Protein AF-A0A7X0RGK2-F1 (afdb_monomer)

Sequence (236 aa):
MAAPSFSLAAPPLQTSLDRFVAMLRMPRDLLAIHPRSKGNSGKAAALNPALVLGTISAFEGFVEDFIAVGLAKQGATMGEIANEIGKWNNPDLREFSTRVEALFGGPGKSVTGRQIRMNINTRAGHSTWAEREVDWADVLLDASSWMQVRHALTHGLVPSWSDVRWPPPLRKDPKRPPASRVLRKSGNGHTLVLQNALNCCRIYTLGAQHVADRAAAWLDETLDWSNFPEFKLKKK

Foldseek 3Di:
DDDPPPPPQQDDLQVLVVQLQVLLVVLLVLVVPQDDDPDDSVVNLVSLLVLLQSLLVSLLSSLLVSVLSLCVLVVDDPVRSCVVSVVDDSDWLVNSQVVLCVPQVPPPGHLADDWFWAWDAPDAQDPDTDTDTDHPLVLQLLRLQSVLVNVCVVVVVDPQFDFDARDADPDPDPSRHHVQVLFGHHDPGTGRDNRSSLRSNRSSQVSCVSSSQSSQVSSVHHYDCPSHDDSDDDDD

pLDDT: mean 86.78, std 12.59, range [40.59, 97.69]

Mean predicted aligned error: 6.43 Å

Radius of gyration: 19.22 Å; Cα contacts (8 Å, |Δi|>4): 308; chains: 1; bounding box: 67×36×52 Å

Structure (mmCIF, N/CA/C/O backbone):
data_AF-A0A7X0RGK2-F1
#
_entry.id   AF-A0A7X0RGK2-F1
#
loop_
_atom_site.group_PDB
_atom_site.id
_atom_site.type_symbol
_atom_site.label_atom_id
_atom_site.label_alt_id
_atom_site.label_comp_id
_atom_site.label_asym_id
_atom_site.label_entity_id
_atom_site.label_seq_id
_atom_site.pdbx_PDB_ins_code
_atom_site.Cartn_x
_atom_site.Cartn_y
_atom_site.Cartn_z
_atom_site.occupancy
_atom_site.B_iso_or_equiv
_atom_site.auth_seq_id
_atom_site.auth_comp_id
_atom_site.auth_asym_id
_atom_site.auth_atom_id
_atom_site.pdbx_PDB_model_num
ATOM 1 N N . MET A 1 1 ? -40.552 20.121 20.110 1.00 40.59 1 MET A N 1
ATOM 2 C CA . MET A 1 1 ? -39.922 19.682 18.847 1.00 40.59 1 MET A CA 1
ATOM 3 C C . MET A 1 1 ? -38.578 19.077 19.203 1.00 40.59 1 MET A C 1
ATOM 5 O O . MET A 1 1 ? -37.768 19.783 19.787 1.00 40.59 1 MET A O 1
ATOM 9 N N . ALA A 1 2 ? -38.380 17.780 18.969 1.00 41.34 2 ALA A N 1
ATOM 10 C CA . ALA A 1 2 ? -37.079 17.151 19.181 1.00 41.34 2 ALA A CA 1
ATOM 11 C C . ALA A 1 2 ? -36.125 17.615 18.072 1.00 41.34 2 ALA A C 1
ATOM 13 O O . ALA A 1 2 ? -36.496 17.583 16.898 1.00 41.34 2 ALA A O 1
ATOM 14 N N . ALA A 1 3 ? -34.938 18.094 18.443 1.00 41.97 3 ALA A N 1
ATOM 15 C CA . ALA A 1 3 ? -33.892 18.406 17.477 1.00 41.97 3 ALA A CA 1
ATOM 16 C C . ALA A 1 3 ? -33.517 17.121 16.711 1.00 41.97 3 ALA A C 1
ATOM 18 O O . ALA A 1 3 ? -33.454 16.059 17.338 1.00 41.97 3 ALA A O 1
ATOM 19 N N . PRO A 1 4 ? -33.282 17.178 15.389 1.00 42.62 4 PRO A N 1
ATOM 20 C CA . PRO A 1 4 ? -32.814 16.014 14.650 1.00 42.62 4 PRO A CA 1
ATOM 21 C C . PRO A 1 4 ? -31.466 15.579 15.233 1.00 42.62 4 PRO A C 1
ATOM 23 O O . PRO A 1 4 ? -30.482 16.317 15.157 1.00 42.62 4 PRO A O 1
ATOM 26 N N . SER A 1 5 ? -31.417 14.396 15.851 1.00 45.00 5 SER A N 1
ATOM 27 C CA . SER A 1 5 ? -30.148 13.786 16.224 1.00 45.00 5 SER A CA 1
ATOM 28 C C . SER A 1 5 ? -29.506 13.252 14.948 1.00 45.00 5 SER A C 1
ATOM 30 O O . SER A 1 5 ? -29.851 12.195 14.423 1.00 45.00 5 SER A O 1
ATOM 32 N N . PHE A 1 6 ? -28.556 14.010 14.413 1.00 47.72 6 PHE A N 1
ATOM 33 C CA . PHE A 1 6 ? -27.603 13.464 13.461 1.00 47.7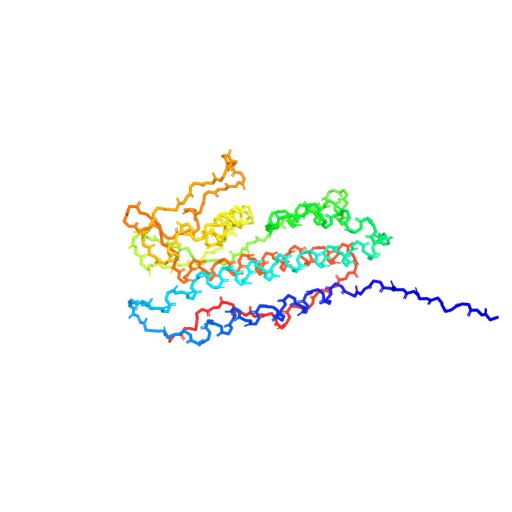2 6 PHE A CA 1
ATOM 34 C C . PHE A 1 6 ? -26.672 12.535 14.238 1.00 47.72 6 PHE A C 1
ATOM 36 O O . PHE A 1 6 ? -25.591 12.928 14.668 1.00 47.72 6 PHE A O 1
ATOM 43 N N . SER A 1 7 ? -27.104 11.294 14.464 1.00 47.47 7 SER A N 1
ATOM 44 C CA . SER A 1 7 ? -26.147 10.229 14.734 1.00 47.47 7 SER A CA 1
ATOM 45 C C . SER A 1 7 ? -25.388 9.997 13.428 1.00 47.47 7 SER A C 1
ATOM 47 O O . SER A 1 7 ? -25.837 9.268 12.546 1.00 47.47 7 SER A O 1
ATOM 49 N N . LEU A 1 8 ? -24.265 10.700 13.265 1.00 62.59 8 LEU A N 1
ATOM 50 C CA . LEU A 1 8 ? -23.252 10.409 12.252 1.00 62.59 8 LEU A CA 1
ATOM 51 C C . LEU A 1 8 ? -22.551 9.115 12.672 1.00 62.59 8 LEU A C 1
ATOM 53 O O . LEU A 1 8 ? -21.425 9.132 13.162 1.00 62.59 8 LEU A O 1
ATOM 57 N N . ALA A 1 9 ? -23.256 7.990 12.553 1.00 78.75 9 ALA A N 1
ATOM 58 C CA . ALA A 1 9 ? -22.642 6.686 12.720 1.00 78.75 9 ALA A CA 1
ATOM 59 C C . ALA A 1 9 ? -21.454 6.592 11.754 1.00 78.75 9 ALA A C 1
ATOM 61 O O . ALA A 1 9 ? -21.579 6.924 10.571 1.00 78.75 9 ALA A O 1
ATOM 62 N N . ALA A 1 10 ? -20.295 6.187 12.270 1.00 87.50 10 ALA A N 1
ATOM 63 C CA . ALA A 1 10 ? -19.099 6.061 11.454 1.00 87.50 10 ALA A CA 1
ATOM 64 C C . ALA A 1 10 ? -19.360 5.083 10.288 1.00 87.50 10 ALA A C 1
ATOM 66 O O . ALA A 1 10 ? -19.919 4.001 10.518 1.00 87.50 10 ALA A O 1
ATOM 67 N N . PRO A 1 11 ? -18.971 5.430 9.045 1.00 92.62 11 PRO A N 1
ATOM 68 C CA . PRO A 1 11 ? -19.201 4.562 7.894 1.00 92.62 11 PRO A CA 1
ATOM 69 C C . PRO A 1 11 ? -18.459 3.226 8.071 1.00 92.62 11 PRO A C 1
ATOM 71 O O . PRO A 1 11 ? -17.490 3.174 8.822 1.00 92.62 11 PRO A O 1
ATOM 74 N N . PRO A 1 12 ? -18.866 2.129 7.412 1.00 95.75 12 PRO A N 1
ATOM 75 C CA . PRO A 1 12 ? -18.114 0.869 7.432 1.00 95.75 12 PRO A CA 1
ATOM 76 C C . PRO A 1 12 ? -16.687 1.041 6.891 1.00 95.75 12 PRO A C 1
ATOM 78 O O . PRO A 1 12 ? -16.492 1.818 5.948 1.00 95.75 12 PRO A O 1
ATOM 81 N N . LEU A 1 13 ? -15.718 0.268 7.403 1.00 97.12 13 LEU A N 1
ATOM 82 C CA . LEU A 1 13 ? -14.327 0.272 6.910 1.00 97.12 13 LEU A CA 1
ATOM 83 C C . LEU A 1 13 ? -14.243 -0.115 5.427 1.00 97.12 13 LEU A C 1
ATOM 85 O O . LEU A 1 13 ? -13.366 0.362 4.703 1.00 97.12 13 LEU A O 1
ATOM 89 N N . GLN A 1 14 ? -15.205 -0.916 4.955 1.00 97.62 14 GLN A N 1
ATOM 90 C CA . GLN A 1 14 ? -15.367 -1.263 3.543 1.00 97.62 14 GLN A CA 1
ATOM 91 C C . GLN A 1 14 ? -15.427 -0.023 2.636 1.00 97.62 14 GLN A C 1
ATOM 93 O O . GLN A 1 14 ? -14.907 -0.055 1.527 1.00 97.62 14 GLN A O 1
ATOM 98 N N . THR A 1 15 ? -15.969 1.101 3.114 1.00 96.50 15 THR A N 1
ATOM 99 C CA . THR A 1 15 ? -16.061 2.342 2.326 1.00 96.50 15 THR A CA 1
ATOM 100 C C . THR A 1 15 ? -14.679 2.855 1.908 1.00 96.50 15 THR A C 1
ATOM 102 O O . THR A 1 15 ? -14.493 3.302 0.774 1.00 96.50 15 THR A O 1
ATOM 105 N N . SER A 1 16 ? -13.691 2.773 2.803 1.00 97.38 16 SER A N 1
ATOM 106 C CA . SER A 1 16 ? -12.307 3.161 2.508 1.00 97.38 16 SER A CA 1
ATOM 107 C C . SER A 1 16 ? -11.646 2.181 1.544 1.00 97.38 16 SER A C 1
ATOM 109 O O . SER A 1 16 ? -10.936 2.596 0.624 1.00 97.38 16 SER A O 1
ATOM 111 N N . LEU A 1 17 ? -11.931 0.884 1.693 1.00 97.69 17 LEU A N 1
ATOM 112 C CA . LEU A 1 17 ? -11.473 -0.143 0.759 1.00 97.69 17 LEU A CA 1
ATOM 113 C C . LEU A 1 17 ? -12.041 0.073 -0.653 1.00 97.69 17 LEU A C 1
ATOM 115 O O . LEU A 1 17 ? -11.292 0.037 -1.628 1.00 97.69 17 LEU A O 1
ATOM 119 N N . ASP A 1 18 ? -13.328 0.377 -0.784 1.00 97.19 18 ASP A N 1
ATOM 120 C CA . ASP A 1 18 ? -13.966 0.602 -2.084 1.00 97.19 18 ASP A CA 1
ATOM 121 C C . ASP A 1 18 ? -13.340 1.794 -2.824 1.00 97.19 18 ASP A C 1
ATOM 123 O O . ASP A 1 18 ? -13.080 1.727 -4.032 1.00 97.19 18 ASP A O 1
ATOM 127 N N . ARG A 1 19 ? -13.015 2.873 -2.098 1.00 96.88 19 ARG A N 1
ATOM 128 C CA . ARG A 1 19 ? -12.275 4.024 -2.645 1.00 96.88 19 ARG A CA 1
ATOM 129 C C . ARG A 1 19 ? -10.864 3.635 -3.064 1.00 96.88 19 ARG A C 1
ATOM 131 O O . ARG A 1 19 ? -10.426 4.028 -4.145 1.00 96.88 19 ARG A O 1
ATOM 138 N N . PHE A 1 20 ? -10.165 2.836 -2.260 1.00 97.31 20 PHE A N 1
ATOM 139 C CA . PHE A 1 20 ? -8.836 2.335 -2.608 1.00 97.31 20 PHE A CA 1
ATOM 140 C C . PHE A 1 20 ? -8.858 1.503 -3.892 1.00 97.31 20 PHE A C 1
ATOM 142 O O . PHE A 1 20 ? -8.088 1.764 -4.819 1.00 97.31 20 PHE A O 1
ATOM 149 N N . VAL A 1 21 ? -9.798 0.563 -3.998 1.00 95.94 21 VAL A N 1
ATOM 150 C CA . VAL A 1 21 ? -10.025 -0.246 -5.202 1.00 95.94 21 VAL A CA 1
ATOM 151 C C . VAL A 1 21 ? -10.315 0.640 -6.411 1.00 95.94 21 VAL A C 1
ATOM 153 O O . VAL A 1 21 ? -9.747 0.415 -7.483 1.00 95.94 21 VAL A O 1
ATOM 156 N N . ALA A 1 22 ? -11.156 1.666 -6.257 1.00 95.44 22 ALA A N 1
ATOM 157 C CA . ALA A 1 22 ? -11.452 2.613 -7.327 1.00 95.44 22 ALA A CA 1
ATOM 158 C C . ALA A 1 22 ? -10.198 3.378 -7.786 1.00 95.44 22 ALA A C 1
ATOM 160 O O . ALA A 1 22 ? -9.958 3.475 -8.991 1.00 95.44 22 ALA A O 1
ATOM 161 N N . MET A 1 23 ? -9.364 3.855 -6.856 1.00 95.19 23 MET A N 1
ATOM 162 C CA . MET A 1 23 ? -8.111 4.555 -7.170 1.00 95.19 23 MET A CA 1
ATOM 163 C C . MET A 1 23 ? -7.099 3.655 -7.893 1.00 95.19 23 MET A C 1
ATOM 165 O O . MET A 1 23 ? -6.420 4.104 -8.818 1.00 95.19 23 MET A O 1
ATOM 169 N N . LEU A 1 24 ? -7.036 2.367 -7.545 1.00 95.25 24 LEU A N 1
ATOM 170 C CA . LEU A 1 24 ? -6.146 1.396 -8.189 1.00 95.25 24 LEU A CA 1
ATOM 171 C C . LEU A 1 24 ? -6.558 1.018 -9.624 1.00 95.25 24 LEU A C 1
ATOM 173 O O . LEU A 1 24 ? -5.759 0.409 -10.343 1.00 95.25 24 LEU A O 1
ATOM 177 N N . ARG A 1 25 ? -7.760 1.394 -10.087 1.00 91.38 25 ARG A N 1
ATOM 178 C CA . ARG A 1 25 ? -8.184 1.161 -11.481 1.00 91.38 25 ARG A CA 1
ATOM 179 C C . ARG A 1 25 ? -7.272 1.870 -12.474 1.00 91.38 25 ARG A C 1
ATOM 181 O O . ARG A 1 25 ? -6.857 1.255 -13.448 1.00 91.38 25 ARG A O 1
ATOM 188 N N . MET A 1 26 ? -6.887 3.114 -12.188 1.00 90.44 26 MET A N 1
ATOM 189 C CA . MET A 1 26 ? -6.019 3.901 -13.068 1.00 90.44 26 MET A CA 1
ATOM 190 C C . MET A 1 26 ? -4.660 3.218 -13.327 1.00 90.44 26 MET A C 1
ATOM 192 O O . MET A 1 26 ? -4.365 2.933 -14.491 1.00 90.44 26 MET A O 1
ATOM 196 N N . PRO A 1 27 ? -3.839 2.866 -12.311 1.00 90.56 27 PRO A N 1
ATOM 197 C CA . PRO A 1 27 ? -2.576 2.174 -12.566 1.00 90.56 27 PRO A CA 1
ATOM 198 C C . PRO A 1 27 ? -2.786 0.795 -13.213 1.00 90.56 27 PRO A C 1
ATOM 200 O O . PRO A 1 27 ? -1.981 0.374 -14.046 1.00 90.56 27 PRO A O 1
ATOM 203 N N . ARG A 1 28 ? -3.887 0.096 -12.910 1.00 88.75 28 ARG A N 1
ATOM 204 C CA . ARG A 1 28 ? -4.230 -1.170 -13.575 1.00 88.75 28 ARG A CA 1
ATOM 205 C C . ARG A 1 28 ? -4.526 -0.980 -15.065 1.00 88.75 28 ARG A C 1
ATOM 207 O O . ARG A 1 28 ? -4.064 -1.777 -15.882 1.00 88.75 28 ARG A O 1
ATOM 214 N N . ASP A 1 29 ? -5.271 0.052 -15.437 1.00 86.81 29 ASP A N 1
ATOM 215 C CA . ASP A 1 29 ? -5.630 0.317 -16.831 1.00 86.81 29 ASP A CA 1
ATOM 216 C C . ASP A 1 29 ? -4.415 0.802 -17.636 1.00 86.81 29 ASP A C 1
ATOM 218 O O . ASP A 1 29 ? -4.233 0.385 -18.783 1.00 86.81 29 ASP A O 1
ATOM 222 N N . LEU A 1 30 ? -3.490 1.544 -17.012 1.00 84.62 30 LEU A N 1
ATOM 223 C CA . LEU A 1 30 ? -2.185 1.864 -17.607 1.00 84.62 30 LEU A CA 1
ATOM 224 C C . LEU A 1 30 ? -1.381 0.601 -17.980 1.00 84.62 30 LEU A C 1
ATOM 226 O O . LEU A 1 30 ? -0.728 0.552 -19.024 1.00 84.62 30 LEU A O 1
ATOM 230 N N . LEU A 1 31 ? -1.453 -0.461 -17.170 1.00 81.06 31 LEU A N 1
ATOM 231 C CA . LEU A 1 31 ? -0.823 -1.749 -17.487 1.00 81.06 31 LEU A CA 1
ATOM 232 C C . LEU A 1 31 ? -1.505 -2.470 -18.669 1.00 81.06 31 LEU A C 1
ATOM 234 O O . LEU A 1 31 ? -0.872 -3.282 -19.362 1.00 81.06 31 LEU A O 1
ATOM 238 N N . ALA A 1 32 ? -2.795 -2.214 -18.899 1.00 76.12 32 ALA A N 1
ATOM 239 C CA . ALA A 1 32 ? -3.564 -2.825 -19.981 1.00 76.12 32 ALA A CA 1
ATOM 240 C C . ALA A 1 32 ? -3.219 -2.229 -21.355 1.00 76.12 32 ALA A C 1
ATOM 242 O O . ALA A 1 32 ? -3.182 -2.971 -22.335 1.00 76.12 32 ALA A O 1
ATOM 243 N N . ILE A 1 33 ? -2.903 -0.933 -21.415 1.00 75.50 33 ILE A N 1
ATOM 244 C CA . ILE A 1 33 ? -2.594 -0.213 -22.663 1.00 75.50 33 ILE A CA 1
ATOM 245 C C . ILE A 1 33 ? -1.131 -0.353 -23.125 1.00 75.50 33 ILE A C 1
ATOM 247 O O . ILE A 1 33 ? -0.776 0.102 -24.211 1.00 75.50 33 ILE A O 1
ATOM 251 N N . HIS A 1 34 ? -0.259 -0.984 -22.333 1.00 69.38 34 HIS A N 1
ATOM 252 C CA . HIS A 1 34 ? 1.169 -1.061 -22.646 1.00 69.38 34 HIS A CA 1
ATOM 253 C C . HIS A 1 34 ? 1.504 -2.137 -23.698 1.00 69.38 34 HIS A C 1
ATOM 255 O O . HIS A 1 34 ? 1.180 -3.314 -23.492 1.00 69.38 34 HIS A O 1
ATOM 261 N N . PRO A 1 35 ? 2.244 -1.801 -24.776 1.00 63.16 35 PRO A N 1
ATOM 262 C CA . PRO A 1 35 ? 2.662 -2.772 -25.785 1.00 63.16 35 PRO A CA 1
ATOM 263 C C . PRO A 1 35 ? 3.642 -3.802 -25.205 1.00 63.16 35 PRO A C 1
ATOM 265 O O . PRO A 1 35 ? 4.656 -3.469 -24.598 1.00 63.16 35 PRO A O 1
ATOM 268 N N . ARG A 1 36 ? 3.334 -5.094 -25.364 1.00 62.41 36 ARG A N 1
ATOM 269 C CA . ARG A 1 36 ? 4.058 -6.215 -24.723 1.00 62.41 36 ARG A CA 1
ATOM 270 C C . ARG A 1 36 ? 5.036 -6.913 -25.668 1.00 62.41 36 ARG A C 1
ATOM 272 O O . ARG A 1 36 ? 5.059 -8.147 -25.753 1.00 62.41 36 ARG A O 1
ATOM 279 N N . SER A 1 37 ? 5.805 -6.154 -26.438 1.00 54.97 37 SER A N 1
ATOM 280 C CA . SER A 1 37 ? 6.881 -6.702 -27.272 1.00 54.97 37 SER A CA 1
ATOM 281 C C . SER A 1 37 ? 8.121 -6.999 -26.422 1.00 54.97 37 SER A C 1
ATOM 283 O O . SER A 1 37 ? 8.472 -6.230 -25.530 1.00 54.97 37 SER A O 1
ATOM 285 N N . LYS A 1 38 ? 8.792 -8.131 -26.680 1.00 54.25 38 LYS A N 1
ATOM 286 C CA . LYS A 1 38 ? 10.124 -8.398 -26.108 1.00 54.25 38 LYS A CA 1
ATOM 287 C C . LYS A 1 38 ? 11.091 -7.339 -26.663 1.00 54.25 38 LYS A C 1
ATOM 289 O O . LYS A 1 38 ? 11.127 -7.169 -27.876 1.00 54.25 38 LYS A O 1
ATOM 294 N N . GLY A 1 39 ? 11.865 -6.658 -25.816 1.00 62.09 39 GLY A N 1
ATOM 295 C CA . GLY A 1 39 ? 12.890 -5.696 -26.251 1.00 62.09 39 GLY A CA 1
ATOM 296 C C . GLY A 1 39 ? 12.827 -4.340 -25.542 1.00 62.09 39 GLY A C 1
ATOM 297 O O . GLY A 1 39 ? 12.353 -4.249 -24.411 1.00 62.09 39 GLY A O 1
ATOM 298 N N . ASN A 1 40 ? 13.346 -3.300 -26.207 1.00 57.19 40 ASN A N 1
ATOM 299 C CA . ASN A 1 40 ? 13.373 -1.924 -25.706 1.00 57.19 40 ASN A CA 1
ATOM 300 C C . ASN A 1 40 ? 11.947 -1.358 -25.614 1.00 57.19 40 ASN A C 1
ATOM 302 O O . ASN A 1 40 ? 11.249 -1.247 -26.618 1.00 57.19 40 ASN A O 1
ATOM 306 N N . SER A 1 41 ? 11.534 -0.979 -24.408 1.00 63.31 41 SER A N 1
ATOM 307 C CA . SER A 1 41 ? 10.223 -0.388 -24.131 1.00 63.31 41 SER A CA 1
ATOM 308 C C . SER A 1 41 ? 10.063 1.038 -24.678 1.00 63.31 41 SER A C 1
ATOM 310 O O . SER A 1 41 ? 8.943 1.538 -24.720 1.00 63.31 41 SER A O 1
ATOM 312 N N . GLY A 1 42 ? 11.138 1.704 -25.122 1.00 69.62 42 GLY A N 1
ATOM 313 C CA . GLY A 1 42 ? 11.071 3.058 -25.679 1.00 69.62 42 GLY A CA 1
ATOM 314 C C . GLY A 1 42 ? 10.312 4.016 -24.753 1.00 69.62 42 GLY A C 1
ATOM 315 O O . GLY A 1 42 ? 10.511 4.000 -23.540 1.00 69.62 42 GLY A O 1
ATOM 316 N N . LYS A 1 43 ? 9.376 4.799 -25.308 1.00 70.19 43 LYS A N 1
ATOM 317 C CA . LYS A 1 43 ? 8.495 5.692 -24.527 1.00 70.19 43 LYS A CA 1
ATOM 318 C C . LYS A 1 43 ? 7.570 4.951 -23.550 1.00 70.19 43 LYS A C 1
ATOM 320 O O . LYS A 1 43 ? 7.156 5.531 -22.554 1.00 70.19 43 LYS A O 1
ATOM 325 N N . ALA A 1 44 ? 7.275 3.673 -23.790 1.00 74.44 44 ALA A N 1
ATOM 326 C CA . ALA A 1 44 ? 6.421 2.877 -22.910 1.00 74.44 44 ALA A CA 1
ATOM 327 C C . ALA A 1 44 ? 7.087 2.585 -21.548 1.00 74.44 44 ALA A C 1
ATOM 329 O O . ALA A 1 44 ? 6.403 2.263 -20.582 1.00 74.44 44 ALA A O 1
ATOM 330 N N . ALA A 1 45 ? 8.405 2.801 -21.425 1.00 76.81 45 ALA A N 1
ATOM 331 C CA . ALA A 1 45 ? 9.130 2.705 -20.159 1.00 76.81 45 ALA A CA 1
ATOM 332 C C . ALA A 1 45 ? 8.628 3.692 -19.082 1.00 76.81 45 ALA A C 1
ATOM 334 O O . ALA A 1 45 ? 8.782 3.419 -17.891 1.00 76.81 45 ALA A O 1
ATOM 335 N N . ALA A 1 46 ? 7.961 4.781 -19.490 1.00 81.94 46 ALA A N 1
ATOM 336 C CA . ALA A 1 46 ? 7.278 5.718 -18.596 1.00 81.94 46 ALA A CA 1
ATOM 337 C C . ALA A 1 46 ? 6.113 5.081 -17.810 1.00 81.94 46 ALA A C 1
ATOM 339 O O . ALA A 1 46 ? 5.669 5.642 -16.811 1.00 81.94 46 ALA A O 1
ATOM 340 N N . LEU A 1 47 ? 5.645 3.888 -18.194 1.00 87.50 47 LEU A N 1
ATOM 341 C CA . LEU A 1 47 ? 4.665 3.141 -17.407 1.00 87.50 47 LEU A CA 1
ATOM 342 C C . LEU A 1 47 ? 5.196 2.784 -16.014 1.00 87.50 47 LEU A C 1
ATOM 344 O O . LEU A 1 47 ? 4.455 2.862 -15.041 1.00 87.50 47 LEU A O 1
ATOM 348 N N . ASN A 1 48 ? 6.459 2.367 -15.905 1.00 89.12 48 ASN A N 1
ATOM 349 C CA . ASN A 1 48 ? 7.008 1.860 -14.646 1.00 89.12 48 ASN A CA 1
ATOM 350 C C . ASN A 1 48 ? 6.917 2.893 -13.505 1.00 89.12 48 ASN A C 1
ATOM 352 O O . ASN A 1 48 ? 6.396 2.540 -12.446 1.00 89.12 48 ASN A O 1
ATOM 356 N N . PRO A 1 49 ? 7.366 4.155 -13.682 1.00 91.50 49 PRO A N 1
ATOM 357 C CA . PRO A 1 49 ? 7.179 5.179 -12.658 1.00 91.50 49 PRO A CA 1
ATOM 358 C C . PRO A 1 49 ? 5.705 5.537 -12.442 1.00 91.50 49 PRO A C 1
ATOM 360 O O . PRO A 1 49 ? 5.321 5.764 -11.300 1.00 91.50 49 PRO A O 1
ATOM 363 N N . ALA A 1 50 ? 4.865 5.530 -13.485 1.00 91.62 50 ALA A N 1
ATOM 364 C CA . ALA A 1 50 ? 3.434 5.808 -13.340 1.00 91.62 50 ALA A CA 1
ATOM 365 C C . ALA A 1 50 ? 2.720 4.764 -12.460 1.00 91.62 50 ALA A C 1
ATOM 367 O O . ALA A 1 50 ? 1.905 5.128 -11.617 1.00 91.62 50 ALA A O 1
ATOM 368 N N . LEU A 1 51 ? 3.072 3.479 -12.595 1.00 92.88 51 LEU A N 1
ATOM 369 C CA . LEU A 1 51 ? 2.573 2.409 -11.726 1.00 92.88 51 LEU A CA 1
ATOM 370 C C . LEU A 1 51 ? 2.987 2.622 -10.267 1.00 92.88 51 LEU A C 1
ATOM 372 O O . LEU A 1 51 ? 2.148 2.500 -9.375 1.00 92.88 51 LEU A O 1
ATOM 376 N N . VAL A 1 52 ? 4.262 2.949 -10.030 1.00 95.00 52 VAL A N 1
ATOM 377 C CA . VAL A 1 52 ? 4.803 3.186 -8.682 1.00 95.00 52 VAL A CA 1
ATOM 378 C C . VAL A 1 52 ? 4.116 4.384 -8.030 1.00 95.00 52 VAL A C 1
ATOM 380 O O . VAL A 1 52 ? 3.562 4.248 -6.943 1.00 95.00 52 VAL A O 1
ATOM 383 N N . LEU A 1 53 ? 4.100 5.537 -8.704 1.00 95.19 53 LEU A N 1
ATOM 384 C CA . LEU A 1 53 ? 3.492 6.762 -8.182 1.00 95.19 53 LEU A CA 1
ATOM 385 C C . LEU A 1 53 ? 1.987 6.588 -7.961 1.00 95.19 53 LEU A C 1
ATOM 387 O O . LEU A 1 53 ? 1.498 6.868 -6.873 1.00 95.19 53 LEU A O 1
ATOM 391 N N . GLY A 1 54 ? 1.264 6.053 -8.950 1.00 95.38 54 GLY A N 1
ATOM 392 C CA . GLY A 1 54 ? -0.181 5.855 -8.851 1.00 95.38 54 GLY A CA 1
ATOM 393 C C . GLY A 1 54 ? -0.579 4.886 -7.737 1.00 95.38 54 GLY A C 1
ATOM 394 O O . GLY A 1 54 ? -1.542 5.142 -7.020 1.00 95.38 54 GLY A O 1
ATOM 395 N N . THR A 1 55 ? 0.173 3.796 -7.552 1.00 96.62 55 THR A N 1
ATOM 396 C CA . THR A 1 55 ? -0.141 2.815 -6.502 1.00 96.62 55 THR A CA 1
ATOM 397 C C . THR A 1 55 ? 0.184 3.344 -5.110 1.00 96.62 55 THR A C 1
ATOM 399 O O . THR A 1 55 ? -0.620 3.161 -4.200 1.00 96.62 55 THR A O 1
ATOM 402 N N . ILE A 1 56 ? 1.326 4.019 -4.935 1.00 97.31 56 ILE A N 1
ATOM 403 C CA . ILE A 1 56 ? 1.688 4.585 -3.630 1.00 97.31 56 ILE A CA 1
ATOM 404 C C . ILE A 1 56 ? 0.724 5.712 -3.254 1.00 97.31 56 ILE A C 1
ATOM 406 O O . ILE A 1 56 ? 0.229 5.711 -2.137 1.00 97.31 56 ILE A O 1
ATOM 410 N N . SER A 1 57 ? 0.365 6.609 -4.175 1.00 96.06 57 SER A N 1
ATOM 411 C CA . SER A 1 57 ? -0.619 7.659 -3.880 1.00 96.06 57 SER A CA 1
ATOM 412 C C . SER A 1 57 ? -2.004 7.099 -3.536 1.00 96.06 57 SER A C 1
ATOM 414 O O . SER A 1 57 ? -2.649 7.599 -2.619 1.00 96.06 57 SER A O 1
ATOM 416 N N . ALA A 1 58 ? -2.452 6.037 -4.218 1.00 96.81 58 ALA A N 1
ATOM 417 C CA . ALA A 1 58 ? -3.695 5.352 -3.855 1.00 96.81 58 ALA A CA 1
ATOM 418 C C . ALA A 1 58 ? -3.620 4.737 -2.447 1.00 96.81 58 ALA A C 1
ATOM 420 O O . ALA A 1 58 ? -4.593 4.797 -1.699 1.00 96.81 58 ALA A O 1
ATOM 421 N N . PHE A 1 59 ? -2.470 4.161 -2.085 1.00 97.69 59 PHE A N 1
ATOM 422 C CA . PHE A 1 59 ? -2.230 3.620 -0.751 1.00 97.69 59 PHE A CA 1
ATOM 423 C C . PHE A 1 59 ? -2.221 4.714 0.323 1.00 97.69 59 PHE A C 1
ATOM 425 O O . PHE A 1 59 ? -2.864 4.536 1.349 1.00 97.69 59 PHE A O 1
ATOM 432 N N . GLU A 1 60 ? -1.540 5.838 0.086 1.00 96.75 60 GLU A N 1
ATOM 433 C CA . GLU A 1 60 ? -1.467 6.965 1.027 1.00 96.75 60 GLU A CA 1
ATOM 434 C C . GLU A 1 60 ? -2.872 7.468 1.387 1.00 96.75 60 GLU A C 1
ATOM 436 O O . GLU A 1 60 ? -3.233 7.502 2.562 1.00 96.75 60 GLU A O 1
ATOM 441 N N . GLY A 1 61 ? -3.709 7.733 0.377 1.00 95.75 61 GLY A N 1
ATOM 442 C CA . GLY A 1 61 ? -5.096 8.144 0.604 1.00 95.75 61 GLY A CA 1
ATOM 443 C C . GLY A 1 61 ? -5.948 7.064 1.280 1.00 95.75 61 GLY A C 1
ATOM 444 O O . GLY A 1 61 ? -6.783 7.380 2.125 1.00 95.75 61 GLY A O 1
ATOM 445 N N . PHE A 1 62 ? -5.729 5.786 0.946 1.00 97.38 62 PHE A N 1
ATOM 446 C CA . PHE A 1 62 ? -6.424 4.675 1.598 1.00 97.38 62 PHE A CA 1
ATOM 447 C C . PHE A 1 62 ? -6.133 4.620 3.092 1.00 97.38 62 PHE A C 1
ATOM 449 O O . PHE A 1 62 ? -7.065 4.510 3.881 1.00 97.38 62 PHE A O 1
ATOM 456 N N . VAL A 1 63 ? -4.861 4.673 3.490 1.00 97.44 63 VAL A N 1
ATOM 457 C CA . VAL A 1 63 ? -4.515 4.477 4.897 1.00 97.44 63 VAL A CA 1
ATOM 458 C C . VAL A 1 63 ? -4.983 5.640 5.765 1.00 97.44 63 VAL A C 1
ATOM 460 O O . VAL A 1 63 ? -5.445 5.404 6.878 1.00 97.44 63 VAL A O 1
ATOM 463 N N . GLU A 1 64 ? -4.935 6.872 5.256 1.00 96.44 64 GLU A N 1
ATOM 464 C CA . GLU A 1 64 ? -5.459 8.048 5.956 1.00 96.44 64 GLU A CA 1
ATOM 465 C C . GLU A 1 64 ? -6.973 7.931 6.186 1.00 96.44 64 GLU A C 1
ATOM 467 O O . GLU A 1 64 ? -7.434 8.063 7.321 1.00 96.44 64 GLU A O 1
ATOM 472 N N . ASP A 1 65 ? -7.736 7.607 5.136 1.00 96.31 65 ASP A N 1
ATOM 473 C CA . ASP A 1 65 ? -9.188 7.409 5.224 1.00 96.31 65 ASP A CA 1
ATOM 474 C C . ASP A 1 65 ? -9.539 6.221 6.136 1.00 96.31 65 ASP A C 1
AT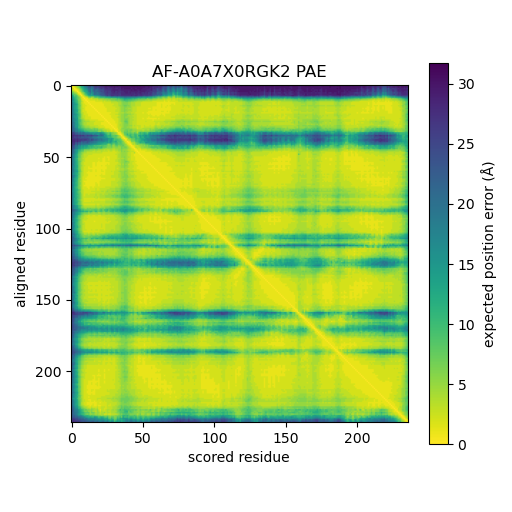OM 476 O O . ASP A 1 65 ? -10.394 6.332 7.010 1.00 96.31 65 ASP A O 1
ATOM 480 N N . PHE A 1 66 ? -8.826 5.100 6.005 1.00 97.62 66 PHE A N 1
ATOM 481 C CA . PHE A 1 66 ? -9.079 3.885 6.779 1.00 97.62 66 PHE A CA 1
ATOM 482 C C . PHE A 1 66 ? -8.841 4.088 8.282 1.00 97.62 66 PHE A C 1
ATOM 484 O O . PHE A 1 66 ? -9.667 3.677 9.100 1.00 97.62 66 PHE A O 1
ATOM 491 N N . ILE A 1 67 ? -7.743 4.753 8.667 1.00 97.06 67 ILE A N 1
ATOM 492 C CA . ILE A 1 67 ? -7.488 5.100 10.074 1.00 97.06 67 ILE A CA 1
ATOM 493 C C . ILE A 1 67 ? -8.549 6.082 10.585 1.00 97.06 67 ILE A C 1
ATOM 495 O O . ILE A 1 67 ? -9.050 5.896 11.693 1.00 97.06 67 ILE A O 1
ATOM 499 N N . ALA A 1 68 ? -8.928 7.090 9.793 1.00 96.12 68 ALA A N 1
ATOM 500 C CA . ALA A 1 68 ? -9.951 8.056 10.187 1.00 96.12 68 ALA A CA 1
ATOM 501 C C . ALA A 1 68 ? -11.306 7.382 10.460 1.00 96.12 68 ALA A C 1
ATOM 503 O O . ALA A 1 68 ? -11.936 7.653 11.484 1.00 96.12 68 ALA A O 1
ATOM 504 N N . VAL A 1 69 ? -11.725 6.458 9.589 1.00 96.75 69 VAL A N 1
ATOM 505 C CA . VAL A 1 69 ? -12.952 5.672 9.776 1.00 96.75 69 VAL A CA 1
ATOM 506 C C . VAL A 1 69 ? -12.851 4.766 11.005 1.00 96.75 69 VAL A C 1
ATOM 508 O O . VAL A 1 69 ? -13.790 4.720 11.801 1.00 96.75 69 VAL A O 1
ATOM 511 N N . GLY A 1 70 ? -11.718 4.086 11.208 1.00 96.81 70 GLY A N 1
ATOM 512 C CA . GLY A 1 70 ? -11.493 3.243 12.387 1.00 96.81 70 GLY A CA 1
ATOM 513 C C . GLY A 1 70 ? -11.560 4.021 13.706 1.00 96.81 70 GLY A C 1
ATOM 514 O O . GLY A 1 70 ? -12.227 3.591 14.645 1.00 96.81 70 GLY A O 1
ATOM 515 N N . LEU A 1 71 ? -10.955 5.209 13.765 1.00 96.12 71 LEU A N 1
ATOM 516 C CA . LEU A 1 71 ? -11.025 6.092 14.934 1.00 96.12 71 LEU A CA 1
ATOM 517 C C . LEU A 1 71 ? -12.449 6.594 15.192 1.00 96.12 71 LEU A C 1
ATOM 519 O O . LEU A 1 71 ? -12.912 6.572 16.332 1.00 96.12 71 LEU A O 1
ATOM 523 N N . ALA A 1 72 ? -13.173 6.994 14.143 1.00 95.06 72 ALA A N 1
ATOM 524 C CA . ALA A 1 72 ? -14.568 7.408 14.273 1.00 95.06 72 ALA A CA 1
ATOM 525 C C . ALA A 1 72 ? -15.445 6.286 14.861 1.00 95.06 72 ALA A C 1
ATOM 527 O O . ALA A 1 72 ? -16.334 6.556 15.667 1.00 95.06 72 ALA A O 1
ATOM 528 N N . LYS A 1 73 ? -15.171 5.018 14.520 1.00 92.88 73 LYS A N 1
ATOM 529 C CA . LYS A 1 73 ? -15.859 3.848 15.103 1.00 92.88 73 LYS A CA 1
ATOM 530 C C . LYS A 1 73 ? -15.566 3.643 16.579 1.00 92.88 73 LYS A C 1
ATOM 532 O O . LYS A 1 73 ? -16.450 3.222 17.316 1.00 92.88 73 LYS A O 1
ATOM 537 N N . GLN A 1 74 ? -14.357 3.975 17.015 1.00 93.00 74 GLN A N 1
ATOM 538 C CA . GLN A 1 74 ? -13.986 3.973 18.429 1.00 93.00 74 GLN A CA 1
ATOM 539 C C . GLN A 1 74 ? -14.525 5.198 19.192 1.00 93.00 74 GLN A C 1
ATOM 541 O O . GLN A 1 74 ? -14.249 5.346 20.380 1.00 93.00 74 GLN A O 1
ATOM 546 N N . GLY A 1 75 ? -15.304 6.070 18.538 1.00 92.56 75 GLY A N 1
ATOM 547 C CA . GLY A 1 75 ? -15.903 7.255 19.151 1.00 92.56 75 GLY A CA 1
ATOM 548 C C . GLY A 1 75 ? -14.985 8.477 19.192 1.00 92.56 75 GLY A C 1
ATOM 549 O O . GLY A 1 75 ? -15.305 9.437 19.892 1.00 92.56 75 GLY A O 1
ATOM 550 N N . ALA A 1 76 ? -13.869 8.468 18.454 1.00 94.12 76 ALA A N 1
ATOM 551 C CA . ALA A 1 76 ? -12.983 9.623 18.368 1.00 94.12 76 ALA A CA 1
ATOM 552 C C . ALA A 1 76 ? -13.697 10.826 17.733 1.00 94.12 76 ALA A C 1
ATOM 554 O O . ALA A 1 76 ? -14.433 10.713 16.748 1.00 94.12 76 ALA A O 1
ATOM 555 N N . THR A 1 77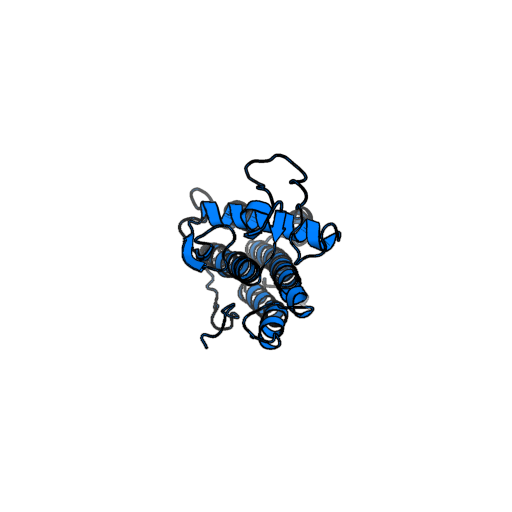 ? -13.439 12.006 18.280 1.00 93.12 77 THR A N 1
ATOM 556 C CA . THR A 1 77 ? -13.927 13.279 17.753 1.00 93.12 77 THR A CA 1
ATOM 557 C C . THR A 1 77 ? -13.174 13.682 16.484 1.00 93.12 77 THR A C 1
ATOM 559 O O . THR A 1 77 ? -12.037 13.276 16.246 1.00 93.12 77 THR A O 1
ATOM 562 N N . MET A 1 78 ? -13.766 14.573 15.684 1.00 91.56 78 MET A N 1
ATOM 563 C CA . MET A 1 78 ? -13.108 15.109 14.481 1.00 91.56 78 MET A CA 1
ATOM 564 C C . MET A 1 78 ? -11.762 15.781 14.786 1.00 91.56 78 MET A C 1
ATOM 566 O O . MET A 1 78 ? -10.842 15.700 13.977 1.00 91.56 78 MET A O 1
ATOM 570 N N . GLY A 1 79 ? -11.624 16.417 15.956 1.00 94.00 79 GLY A N 1
ATOM 571 C CA . GLY A 1 79 ? -10.363 17.022 16.388 1.00 94.00 79 GLY A CA 1
ATOM 572 C C . GLY A 1 79 ? -9.276 15.983 16.675 1.00 94.00 79 GLY A C 1
ATOM 573 O O . GLY A 1 79 ? -8.131 16.168 16.266 1.00 94.00 79 GLY A O 1
ATOM 574 N N . GLU A 1 80 ? -9.629 14.871 17.322 1.00 94.62 80 GLU A N 1
ATOM 575 C CA . GLU A 1 80 ? -8.704 13.761 17.588 1.00 94.62 80 GLU A CA 1
ATOM 576 C C . GLU A 1 80 ? -8.288 13.059 16.294 1.00 94.62 80 GLU A C 1
ATOM 578 O O . GLU A 1 80 ? -7.097 12.830 16.081 1.00 94.62 80 GLU A O 1
ATOM 583 N N . ILE A 1 81 ? -9.245 12.812 15.392 1.00 95.12 81 ILE A N 1
ATOM 584 C CA . ILE A 1 81 ? -8.982 12.245 14.063 1.00 95.12 81 ILE A CA 1
ATOM 585 C C . ILE A 1 81 ? -8.039 13.158 13.274 1.00 95.12 81 ILE A C 1
ATOM 587 O O . ILE A 1 81 ? -7.011 12.700 12.779 1.00 95.12 81 ILE A O 1
ATOM 591 N N . ALA A 1 82 ? -8.336 14.457 13.190 1.00 94.06 82 ALA A N 1
ATOM 592 C CA . ALA A 1 82 ? -7.498 15.412 12.468 1.00 94.06 82 ALA A CA 1
ATOM 593 C C . ALA A 1 82 ? -6.083 15.509 13.062 1.00 94.06 82 ALA A C 1
ATOM 595 O O . ALA A 1 82 ? -5.107 15.583 12.318 1.00 94.06 82 ALA A O 1
ATOM 596 N N . ASN A 1 83 ? -5.954 15.467 14.390 1.00 94.12 83 ASN A N 1
ATOM 597 C CA . ASN A 1 83 ? -4.658 15.453 15.065 1.00 94.12 83 ASN A CA 1
ATOM 598 C C . ASN A 1 83 ? -3.858 14.175 14.769 1.00 94.12 83 ASN A C 1
ATOM 600 O O . ASN A 1 83 ? -2.632 14.229 14.682 1.00 94.12 83 ASN A O 1
ATOM 604 N N . GLU A 1 84 ? -4.519 13.027 14.626 1.00 93.88 84 GLU A N 1
ATOM 605 C CA . GLU A 1 84 ? -3.849 11.762 14.318 1.00 93.88 84 GLU A CA 1
ATOM 606 C C . GLU A 1 84 ? -3.425 11.678 12.844 1.00 93.88 84 GLU A C 1
ATOM 608 O O . GLU A 1 84 ? -2.264 11.379 12.533 1.00 93.88 84 GLU A O 1
ATOM 613 N N . ILE A 1 85 ? -4.333 12.008 11.923 1.00 93.06 85 ILE A N 1
ATOM 614 C CA . ILE A 1 85 ? -4.058 11.991 10.481 1.00 93.06 85 ILE A CA 1
ATOM 615 C C . ILE A 1 85 ? -3.075 13.099 10.090 1.00 93.06 85 ILE A C 1
ATOM 617 O O . ILE A 1 85 ? -2.130 12.837 9.355 1.00 93.06 85 ILE A O 1
ATOM 621 N N . GLY A 1 86 ? -3.197 14.307 10.650 1.00 89.19 86 GLY A N 1
ATOM 622 C CA . GLY A 1 86 ? -2.332 15.449 10.321 1.00 89.19 86 GLY A CA 1
ATOM 623 C C . GLY A 1 86 ? -0.849 15.262 10.669 1.00 89.19 86 GLY A C 1
ATOM 624 O O . GLY A 1 86 ? 0.004 15.995 10.173 1.00 89.19 86 GLY A O 1
ATOM 625 N N . LYS A 1 87 ? -0.508 14.266 11.496 1.00 86.12 87 LYS A N 1
ATOM 626 C CA . LYS A 1 87 ? 0.885 13.877 11.783 1.00 86.12 87 LYS A CA 1
ATOM 627 C C . LYS A 1 87 ? 1.472 12.939 10.726 1.00 86.12 87 LYS A C 1
ATOM 629 O O . LYS A 1 87 ? 2.651 12.593 10.819 1.00 86.12 87 LYS A O 1
ATOM 634 N N . TRP A 1 88 ? 0.668 12.456 9.781 1.00 85.00 88 TRP A N 1
ATOM 635 C CA . TRP A 1 88 ? 1.081 11.463 8.798 1.00 85.00 88 TRP A CA 1
ATOM 636 C C . TRP A 1 88 ? 1.499 12.129 7.493 1.00 85.00 88 TRP A C 1
ATOM 638 O O . TRP A 1 88 ? 0.696 12.757 6.821 1.00 85.00 88 TRP A O 1
ATOM 648 N N . ASN A 1 89 ? 2.779 12.004 7.140 1.00 81.75 89 ASN A N 1
ATOM 649 C CA . ASN A 1 89 ? 3.317 12.588 5.916 1.00 81.75 89 ASN A CA 1
ATOM 650 C C . ASN A 1 89 ? 3.905 11.489 5.032 1.00 81.75 89 ASN A C 1
ATOM 652 O O . ASN A 1 89 ? 5.009 11.020 5.305 1.00 81.75 89 ASN A O 1
ATOM 656 N N . ASN A 1 90 ? 3.215 11.160 3.934 1.00 85.94 90 ASN A N 1
ATOM 657 C CA . ASN A 1 90 ? 3.602 10.114 2.974 1.00 85.94 90 ASN A CA 1
ATOM 658 C C . ASN A 1 90 ? 3.791 8.743 3.656 1.00 85.94 90 ASN A C 1
ATOM 660 O O . ASN A 1 90 ? 4.917 8.237 3.718 1.00 85.94 90 ASN A O 1
ATOM 664 N N . PRO A 1 91 ? 2.716 8.173 4.222 1.00 92.56 91 PRO A N 1
ATOM 665 C CA . PRO A 1 91 ? 2.790 6.924 4.964 1.00 92.56 91 PRO A CA 1
ATOM 666 C C . PRO A 1 91 ? 3.284 5.753 4.116 1.00 92.56 91 PRO A C 1
ATOM 668 O O . PRO A 1 91 ? 2.857 5.563 2.976 1.00 92.56 91 PRO A O 1
ATOM 671 N N . ASP A 1 92 ? 4.139 4.915 4.700 1.00 94.38 92 ASP A N 1
ATOM 672 C CA . ASP A 1 92 ? 4.489 3.616 4.128 1.00 94.38 92 ASP A CA 1
ATOM 673 C C . ASP A 1 92 ? 3.771 2.459 4.841 1.00 94.38 92 ASP A C 1
ATOM 675 O O . ASP A 1 92 ? 3.052 2.631 5.829 1.00 94.38 92 ASP A O 1
ATOM 679 N N . LEU A 1 93 ? 3.962 1.245 4.322 1.00 95.75 93 LEU A N 1
ATOM 680 C CA . LEU A 1 93 ? 3.333 0.047 4.872 1.00 95.75 93 LEU A CA 1
ATOM 681 C C . LEU A 1 93 ? 3.749 -0.243 6.324 1.00 95.75 93 LEU A C 1
ATOM 683 O O . LEU A 1 93 ? 2.951 -0.775 7.096 1.00 95.75 93 LEU A O 1
ATOM 687 N N . ARG A 1 94 ? 4.980 0.113 6.711 1.00 94.44 94 ARG A N 1
ATOM 688 C CA . ARG A 1 94 ? 5.469 -0.058 8.082 1.00 94.44 94 ARG A CA 1
ATOM 689 C C . ARG A 1 94 ? 4.766 0.914 9.013 1.00 94.44 94 ARG A C 1
ATOM 691 O O . ARG A 1 94 ? 4.299 0.495 10.066 1.00 94.44 94 ARG A O 1
ATOM 698 N N . GLU A 1 95 ? 4.669 2.180 8.624 1.00 94.12 95 GLU A N 1
ATOM 699 C CA . GLU A 1 95 ? 3.968 3.193 9.408 1.00 94.12 95 GLU A CA 1
ATOM 700 C C . GLU A 1 95 ? 2.482 2.846 9.565 1.00 94.12 95 GLU A C 1
ATOM 702 O O . GLU A 1 95 ? 1.954 2.965 10.669 1.00 94.12 95 GLU A O 1
ATOM 707 N N . PHE A 1 96 ? 1.830 2.328 8.517 1.00 96.25 96 PHE A N 1
ATOM 708 C CA . PHE A 1 96 ? 0.446 1.849 8.610 1.00 96.25 96 PHE A CA 1
ATOM 709 C C . PHE A 1 96 ? 0.304 0.684 9.591 1.00 96.25 96 PHE A C 1
ATOM 711 O O . PHE A 1 96 ? -0.539 0.735 10.484 1.00 96.25 96 PHE A O 1
ATOM 718 N N . SER A 1 97 ? 1.173 -0.326 9.477 1.00 95.44 97 SER A N 1
ATOM 719 C CA . SER A 1 97 ? 1.208 -1.474 10.389 1.00 95.44 97 SER A CA 1
ATOM 720 C C . SER A 1 97 ? 1.356 -1.033 11.848 1.00 95.44 97 SER A C 1
ATOM 722 O O . SER A 1 97 ? 0.551 -1.418 12.689 1.00 95.44 97 SER A O 1
ATOM 724 N N . THR A 1 98 ? 2.345 -0.185 12.146 1.00 93.56 98 THR A N 1
ATOM 725 C CA . THR A 1 98 ? 2.610 0.289 13.512 1.00 93.56 98 THR A CA 1
ATOM 726 C C . THR A 1 98 ? 1.471 1.143 14.066 1.00 93.56 98 THR A C 1
ATOM 728 O O . THR A 1 98 ? 1.143 1.026 15.245 1.00 93.56 98 THR A O 1
ATOM 731 N N . ARG A 1 99 ? 0.830 1.984 13.243 1.00 93.69 99 ARG A N 1
ATOM 732 C CA . ARG A 1 99 ? -0.324 2.776 13.695 1.00 93.69 99 ARG A CA 1
ATOM 733 C C . ARG A 1 99 ? -1.540 1.911 13.989 1.00 93.69 99 ARG A C 1
ATOM 735 O O . ARG A 1 99 ? -2.174 2.109 15.016 1.00 93.69 99 ARG A O 1
ATOM 742 N N . VAL A 1 100 ? -1.844 0.937 13.135 1.00 95.38 100 VAL A N 1
ATOM 743 C CA . VAL A 1 100 ? -2.949 -0.003 13.369 1.00 95.38 100 VAL A CA 1
ATOM 744 C C . VAL A 1 100 ? -2.756 -0.771 14.678 1.00 95.38 100 VAL A C 1
ATOM 746 O O . VAL A 1 100 ? -3.697 -0.888 15.460 1.00 95.38 100 VAL A O 1
ATOM 749 N N . GLU A 1 101 ? -1.540 -1.240 14.960 1.00 95.19 101 GLU A N 1
ATOM 750 C CA . GLU A 1 101 ? -1.209 -1.877 16.242 1.00 95.19 101 GLU A CA 1
ATOM 751 C C . GLU A 1 101 ? -1.454 -0.938 17.428 1.00 95.19 101 GLU A C 1
ATOM 753 O O . GLU A 1 101 ? -2.107 -1.329 18.396 1.00 95.19 101 GLU A O 1
ATOM 758 N N . ALA A 1 102 ? -0.972 0.304 17.337 1.00 93.62 102 ALA A N 1
ATOM 759 C CA . ALA A 1 102 ? -1.077 1.285 18.412 1.00 93.62 102 ALA A CA 1
ATOM 760 C C . ALA A 1 102 ? -2.521 1.740 18.683 1.00 93.62 102 ALA A C 1
ATOM 762 O O . ALA A 1 102 ? -2.895 1.914 19.840 1.00 93.62 102 ALA A O 1
ATOM 763 N N . LEU A 1 103 ? -3.320 1.935 17.632 1.00 94.25 103 LEU A N 1
ATOM 764 C CA . LEU A 1 103 ? -4.668 2.502 17.732 1.00 94.25 103 LEU A CA 1
ATOM 765 C C . LEU A 1 103 ? -5.742 1.432 17.974 1.00 94.25 103 LEU A C 1
ATOM 767 O O . LEU A 1 103 ? -6.692 1.661 18.721 1.00 94.25 103 LEU A O 1
ATOM 771 N N . PHE A 1 104 ? -5.602 0.254 17.360 1.00 94.75 104 PHE A N 1
ATOM 772 C CA . PHE A 1 104 ? -6.666 -0.760 17.322 1.00 94.75 104 PHE A CA 1
ATOM 773 C C . PHE A 1 104 ? -6.256 -2.105 17.941 1.00 94.75 104 PHE A C 1
ATOM 775 O O . PHE A 1 104 ? -7.112 -2.906 18.314 1.00 94.75 104 PHE A O 1
ATOM 782 N N . GLY A 1 105 ? -4.954 -2.385 18.055 1.00 87.31 105 GLY A N 1
ATOM 783 C CA . GLY A 1 105 ? -4.452 -3.681 18.513 1.00 87.31 105 GLY A CA 1
ATOM 784 C C . GLY A 1 105 ? -4.732 -3.953 19.988 1.00 87.31 105 GLY A C 1
ATOM 785 O O . GLY A 1 105 ? -5.217 -5.025 20.345 1.00 87.31 105 GLY A O 1
ATOM 786 N N . GLY A 1 106 ? -4.460 -2.987 20.861 1.00 86.38 106 GLY A N 1
ATOM 787 C CA . GLY A 1 106 ? -4.425 -3.240 22.301 1.00 86.38 106 GLY A CA 1
ATOM 788 C C . GLY A 1 106 ? -3.264 -4.170 22.709 1.00 86.38 106 GLY A C 1
ATOM 789 O O . GLY A 1 106 ? -2.441 -4.563 21.876 1.00 86.38 106 GLY A O 1
ATOM 790 N N . PRO A 1 107 ? -3.147 -4.517 24.003 1.00 83.81 107 PRO A N 1
ATOM 791 C CA . PRO A 1 107 ? -1.986 -5.237 24.522 1.00 83.81 107 PRO A CA 1
ATOM 792 C C . PRO A 1 107 ? -1.762 -6.598 23.847 1.00 83.81 107 PRO A C 1
ATOM 794 O O . PRO A 1 107 ? -2.657 -7.437 23.791 1.00 83.81 107 PRO A O 1
ATOM 797 N N . GLY A 1 108 ? -0.539 -6.828 23.360 1.00 79.81 108 GLY A N 1
ATOM 798 C CA . GLY A 1 108 ? -0.104 -8.118 22.814 1.00 79.81 108 GLY A CA 1
ATOM 799 C C . GLY A 1 108 ? -0.533 -8.415 21.373 1.00 79.81 108 GLY A C 1
ATOM 800 O O . GLY A 1 108 ? -0.136 -9.451 20.838 1.00 79.81 108 GLY A O 1
ATOM 801 N N . LYS A 1 109 ? -1.292 -7.532 20.710 1.00 86.12 109 LYS A N 1
ATOM 802 C CA . LYS A 1 109 ? -1.624 -7.705 19.290 1.00 86.12 109 LYS A CA 1
ATOM 803 C C . LYS A 1 109 ? -0.542 -7.107 18.393 1.00 86.12 109 LYS A C 1
ATOM 805 O O . LYS A 1 109 ? -0.048 -6.012 18.637 1.00 86.12 109 LYS A O 1
ATOM 810 N N . SER A 1 110 ? -0.190 -7.842 17.341 1.00 87.94 110 SER A N 1
ATOM 811 C CA . SER A 1 110 ? 0.764 -7.405 16.320 1.00 87.94 110 SER A CA 1
ATOM 812 C C . SER A 1 110 ? 0.313 -7.834 14.928 1.00 87.94 110 SER A C 1
ATOM 814 O O . SER A 1 110 ? -0.336 -8.869 14.743 1.00 87.94 110 SER A O 1
ATOM 816 N N . VAL A 1 111 ? 0.674 -7.036 13.934 1.00 87.19 111 VAL A N 1
ATOM 817 C CA . VAL A 1 111 ? 0.506 -7.319 12.515 1.00 87.19 111 VAL A CA 1
ATOM 818 C C . VAL A 1 111 ? 1.755 -8.064 12.049 1.00 87.19 111 VAL A C 1
ATOM 820 O O . VAL A 1 111 ? 2.768 -7.483 11.655 1.00 87.19 111 VAL A O 1
ATOM 823 N N . THR A 1 112 ? 1.696 -9.391 12.137 1.00 84.12 112 THR A N 1
ATOM 824 C CA . THR A 1 112 ? 2.781 -10.289 11.727 1.00 84.12 112 THR A CA 1
ATOM 825 C C . THR A 1 112 ? 2.270 -11.459 10.883 1.00 84.12 112 THR A C 1
ATOM 827 O O . THR A 1 112 ? 1.070 -11.769 10.844 1.00 84.12 112 THR A O 1
ATOM 830 N N . GLY A 1 113 ? 3.216 -12.136 10.221 1.00 76.25 113 GLY A N 1
ATOM 831 C CA . GLY A 1 113 ? 3.018 -13.494 9.713 1.00 76.25 113 GLY A CA 1
ATOM 832 C C . GLY A 1 113 ? 2.507 -13.623 8.278 1.00 76.25 113 GLY A C 1
ATOM 833 O O . GLY A 1 113 ? 2.001 -14.688 7.937 1.00 76.25 113 GLY A O 1
ATOM 834 N N . ARG A 1 114 ? 2.628 -12.594 7.423 1.00 86.00 114 ARG A N 1
ATOM 835 C CA . ARG A 1 114 ? 2.298 -12.729 5.993 1.00 86.00 114 ARG A CA 1
ATOM 836 C C . ARG A 1 114 ? 3.529 -12.706 5.101 1.00 86.00 114 ARG A C 1
ATOM 838 O O . ARG A 1 114 ? 4.286 -11.741 5.092 1.00 86.00 114 ARG A O 1
ATOM 845 N N . GLN A 1 115 ? 3.649 -13.737 4.276 1.00 90.06 115 GLN A N 1
ATOM 846 C CA . GLN A 1 115 ? 4.533 -13.721 3.121 1.00 90.06 115 GLN A CA 1
ATOM 847 C C . GLN A 1 115 ? 3.809 -13.135 1.910 1.00 90.06 115 GLN A C 1
ATOM 849 O O . GLN A 1 115 ? 2.628 -13.409 1.672 1.00 90.06 115 GLN A O 1
ATOM 854 N N . ILE A 1 116 ? 4.517 -12.325 1.127 1.00 91.12 116 ILE A N 1
ATOM 855 C CA . ILE A 1 116 ? 4.008 -11.787 -0.136 1.00 91.12 116 ILE A CA 1
ATOM 856 C C . ILE A 1 116 ? 4.797 -12.404 -1.284 1.00 91.12 116 ILE A C 1
ATOM 858 O O . ILE A 1 116 ? 6.026 -12.391 -1.297 1.00 91.12 116 ILE A O 1
ATOM 862 N N . ARG A 1 117 ? 4.084 -12.930 -2.284 1.00 91.06 117 ARG A N 1
ATOM 863 C CA . ARG A 1 117 ? 4.712 -13.439 -3.505 1.00 91.06 117 ARG A CA 1
ATOM 864 C C . ARG A 1 117 ? 5.177 -12.288 -4.388 1.00 91.06 117 ARG A C 1
ATOM 866 O O . ARG A 1 117 ? 4.374 -11.496 -4.886 1.00 91.06 117 ARG A O 1
ATOM 873 N N . MET A 1 118 ? 6.479 -12.233 -4.626 1.00 90.25 118 MET A N 1
ATOM 874 C CA . MET A 1 118 ? 7.141 -11.222 -5.443 1.00 90.25 118 MET A CA 1
ATOM 875 C C . MET A 1 118 ? 8.012 -11.881 -6.506 1.00 90.25 118 MET A C 1
ATOM 877 O O . MET A 1 118 ? 8.434 -13.024 -6.373 1.00 90.25 118 MET A O 1
ATOM 881 N N . ASN A 1 119 ? 8.287 -11.164 -7.593 1.00 88.69 119 ASN A N 1
ATOM 882 C CA . ASN A 1 119 ? 9.222 -11.637 -8.611 1.00 88.69 119 ASN A CA 1
ATOM 883 C C . ASN A 1 119 ? 10.615 -11.087 -8.320 1.00 88.69 119 ASN A C 1
ATOM 885 O O . ASN A 1 119 ? 10.853 -9.892 -8.478 1.00 88.69 119 ASN A O 1
ATOM 889 N N . ILE A 1 120 ? 11.540 -11.949 -7.924 1.00 87.25 120 ILE A N 1
ATOM 890 C CA . ILE A 1 120 ? 12.910 -11.568 -7.591 1.00 87.25 120 ILE A CA 1
ATOM 891 C C . ILE A 1 120 ? 13.809 -11.820 -8.795 1.00 87.25 120 ILE A C 1
ATOM 893 O O . ILE A 1 120 ? 13.686 -12.835 -9.488 1.00 87.25 120 ILE A O 1
ATOM 897 N N . ASN A 1 121 ? 14.706 -10.874 -9.064 1.00 83.62 121 ASN A N 1
ATOM 898 C CA . ASN A 1 121 ? 15.694 -11.035 -10.115 1.00 83.62 121 ASN A CA 1
ATOM 899 C C . ASN A 1 121 ? 16.715 -12.098 -9.685 1.00 83.62 121 ASN A C 1
ATOM 901 O O . ASN A 1 121 ? 17.386 -11.938 -8.669 1.00 83.62 121 ASN A O 1
ATOM 905 N N . THR A 1 122 ? 16.823 -13.186 -10.445 1.00 82.06 122 THR A N 1
ATOM 906 C CA . THR A 1 122 ? 17.665 -14.334 -10.075 1.00 82.06 122 THR A CA 1
ATOM 907 C C . THR A 1 122 ? 19.116 -14.200 -10.520 1.00 82.06 122 THR A C 1
ATOM 909 O O . THR A 1 122 ? 19.953 -14.999 -10.108 1.00 82.06 122 THR A O 1
ATOM 912 N N . ARG A 1 123 ? 19.435 -13.224 -11.380 1.00 76.00 123 ARG A N 1
ATOM 913 C CA . ARG A 1 123 ? 20.788 -13.017 -11.895 1.00 76.00 123 ARG A CA 1
ATOM 914 C C . ARG A 1 123 ? 21.004 -11.548 -12.242 1.00 76.00 123 ARG A C 1
ATOM 916 O O . ARG A 1 123 ? 20.479 -11.049 -13.237 1.00 76.00 123 ARG A O 1
ATOM 923 N N . ALA A 1 124 ? 21.838 -10.879 -11.447 1.00 70.62 124 ALA A N 1
ATOM 924 C CA . ALA A 1 124 ? 22.179 -9.473 -11.643 1.00 70.62 124 ALA A CA 1
ATOM 925 C C . ALA A 1 124 ? 22.616 -9.188 -13.092 1.00 70.62 124 ALA A C 1
ATOM 927 O O . ALA A 1 124 ? 23.386 -9.949 -13.675 1.00 70.62 124 ALA A O 1
ATOM 928 N N . GLY A 1 125 ? 22.105 -8.102 -13.678 1.00 65.12 125 GLY A N 1
ATOM 929 C CA . GLY A 1 125 ? 22.367 -7.732 -15.073 1.00 65.12 125 GLY A CA 1
ATOM 930 C C . GLY A 1 125 ? 21.538 -8.487 -16.123 1.00 65.12 125 GLY A C 1
ATOM 931 O O . GLY A 1 125 ? 21.549 -8.096 -17.286 1.00 65.12 125 GLY A O 1
ATOM 932 N N . HIS A 1 126 ? 20.765 -9.510 -15.743 1.00 67.62 126 HIS A N 1
ATOM 933 C CA . HIS A 1 126 ? 19.891 -10.249 -16.657 1.00 67.62 126 HIS A CA 1
ATOM 934 C C . HIS A 1 126 ? 18.406 -9.982 -16.373 1.00 67.62 126 HIS A C 1
ATOM 936 O O . HIS A 1 126 ? 18.002 -9.580 -15.282 1.00 67.62 126 HIS A O 1
ATOM 942 N N . SER A 1 127 ? 17.560 -10.216 -17.380 1.00 71.62 127 SER A N 1
ATOM 943 C CA . SER A 1 127 ? 16.096 -10.134 -17.251 1.00 71.62 127 SER A CA 1
ATOM 944 C C . SER A 1 127 ? 15.487 -11.487 -16.868 1.00 71.62 127 SER A C 1
ATOM 946 O O . SER A 1 127 ? 14.498 -11.915 -17.457 1.00 71.62 127 SER A O 1
ATOM 948 N N . THR A 1 128 ? 16.101 -12.176 -15.905 1.00 81.81 128 THR A N 1
ATOM 949 C CA . THR A 1 128 ? 15.629 -13.457 -15.365 1.00 81.81 128 THR A CA 1
ATOM 950 C C . THR A 1 128 ? 14.945 -13.227 -14.024 1.00 81.81 128 THR A C 1
ATOM 952 O O . THR A 1 128 ? 15.553 -12.697 -13.092 1.00 81.81 128 THR A O 1
ATOM 955 N N . TRP A 1 129 ? 13.674 -13.610 -13.937 1.00 85.00 129 TRP A N 1
ATOM 956 C CA . TRP A 1 129 ? 12.814 -13.360 -12.784 1.00 85.00 129 TRP A CA 1
ATOM 957 C C . TRP A 1 129 ? 12.176 -14.666 -12.332 1.00 85.00 129 TRP A C 1
ATOM 959 O O . TRP A 1 129 ? 11.735 -15.452 -13.169 1.00 85.00 129 TRP A O 1
ATOM 969 N N . ALA A 1 130 ? 12.128 -14.884 -11.022 1.00 87.31 130 ALA A N 1
ATOM 970 C CA . ALA A 1 130 ? 11.435 -16.016 -10.424 1.00 87.31 130 ALA A CA 1
ATOM 971 C C . ALA A 1 130 ? 10.514 -15.533 -9.309 1.00 87.31 130 ALA A C 1
ATOM 973 O O . ALA A 1 130 ? 10.865 -14.623 -8.554 1.00 87.31 130 ALA A O 1
ATOM 974 N N . GLU A 1 131 ? 9.349 -16.160 -9.195 1.00 89.56 131 GLU A N 1
ATOM 975 C CA . GLU A 1 131 ? 8.461 -15.924 -8.063 1.00 89.56 131 GLU A CA 1
ATOM 976 C C . GLU A 1 131 ? 9.072 -16.511 -6.790 1.00 89.56 131 GLU A C 1
ATOM 978 O O . GLU A 1 131 ? 9.574 -17.637 -6.776 1.00 89.56 131 GLU A O 1
ATOM 983 N N . ARG A 1 132 ? 9.066 -15.712 -5.727 1.00 91.12 132 ARG A N 1
ATOM 984 C CA . ARG A 1 132 ? 9.539 -16.065 -4.391 1.00 91.12 132 ARG A CA 1
ATOM 985 C C . ARG A 1 132 ? 8.564 -15.510 -3.366 1.00 91.12 132 ARG A C 1
ATOM 987 O O . ARG A 1 132 ? 7.967 -14.455 -3.583 1.00 91.12 132 ARG A O 1
ATOM 994 N N . GLU A 1 133 ? 8.422 -16.219 -2.261 1.00 93.19 133 GLU A N 1
ATOM 995 C CA . GLU A 1 133 ? 7.763 -15.696 -1.070 1.00 93.19 133 GLU A CA 1
ATOM 996 C C .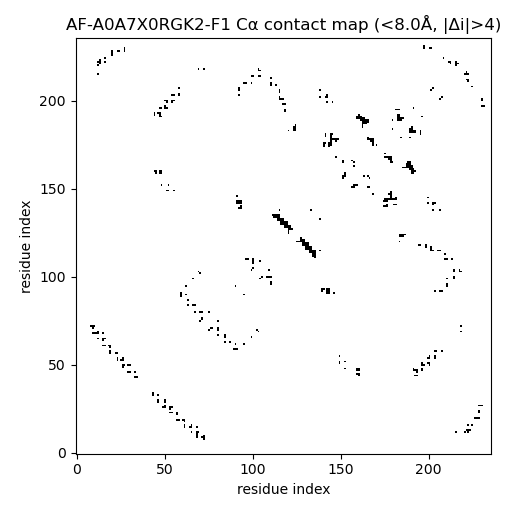 GLU A 1 133 ? 8.764 -14.824 -0.312 1.00 93.19 133 GLU A C 1
ATOM 998 O O . GLU A 1 133 ? 9.916 -15.211 -0.124 1.00 93.19 133 GLU A O 1
ATOM 1003 N N . VAL A 1 134 ? 8.338 -13.607 0.017 1.00 93.44 134 VAL A N 1
ATOM 1004 C CA . VAL A 1 134 ? 9.131 -12.619 0.748 1.00 93.44 134 VAL A CA 1
ATOM 1005 C C . VAL A 1 134 ? 8.488 -12.429 2.109 1.00 93.44 134 VAL A C 1
ATOM 1007 O O . VAL A 1 134 ? 7.283 -12.173 2.194 1.00 93.44 134 VAL A O 1
ATOM 1010 N N . ASP A 1 135 ? 9.290 -12.576 3.158 1.00 94.50 135 ASP A N 1
ATOM 1011 C CA . ASP A 1 135 ? 8.834 -12.464 4.538 1.00 94.50 135 ASP A CA 1
ATOM 1012 C C . ASP A 1 135 ? 8.370 -11.047 4.870 1.00 94.50 135 ASP A C 1
ATOM 1014 O O . ASP A 1 135 ? 8.873 -10.058 4.334 1.00 94.50 135 ASP A O 1
ATOM 1018 N N . TRP A 1 136 ? 7.428 -10.943 5.810 1.00 94.38 136 TRP A N 1
ATOM 1019 C CA . TRP A 1 136 ? 6.822 -9.670 6.206 1.00 94.38 136 TRP A CA 1
ATOM 1020 C C . TRP A 1 136 ? 7.861 -8.600 6.569 1.00 94.38 136 TRP A C 1
ATOM 1022 O O . TRP A 1 136 ? 7.743 -7.450 6.158 1.00 94.38 136 TRP A O 1
ATOM 1032 N N . ALA A 1 137 ? 8.921 -8.976 7.289 1.00 93.06 137 ALA A N 1
ATOM 1033 C CA . ALA A 1 137 ? 9.982 -8.045 7.671 1.00 93.06 137 ALA A CA 1
ATOM 1034 C C . ALA A 1 137 ? 10.692 -7.427 6.451 1.00 93.06 137 ALA A C 1
ATOM 1036 O O . ALA A 1 137 ? 10.940 -6.217 6.435 1.00 93.06 137 ALA A O 1
ATOM 1037 N N . ASP A 1 138 ? 10.967 -8.233 5.424 1.00 93.81 138 ASP A N 1
ATOM 1038 C CA . ASP A 1 138 ? 11.572 -7.779 4.172 1.00 93.81 138 ASP A CA 1
ATOM 1039 C C . ASP A 1 138 ? 10.589 -6.984 3.314 1.00 93.81 138 ASP A C 1
ATOM 1041 O O . ASP A 1 138 ? 10.981 -5.973 2.737 1.00 93.81 138 ASP A O 1
ATOM 1045 N N . VAL A 1 139 ? 9.307 -7.364 3.293 1.00 95.44 139 VAL A N 1
ATOM 1046 C CA . VAL A 1 139 ? 8.234 -6.585 2.652 1.00 95.44 139 VAL A CA 1
ATOM 1047 C C . VAL A 1 139 ? 8.179 -5.168 3.225 1.00 95.44 139 VAL A C 1
ATOM 1049 O O . VAL A 1 139 ? 8.097 -4.199 2.470 1.00 95.44 139 VAL A O 1
ATOM 1052 N N . LEU A 1 140 ? 8.258 -5.027 4.551 1.00 95.31 140 LEU A N 1
ATOM 1053 C CA . LEU A 1 140 ? 8.260 -3.719 5.205 1.00 95.31 140 LEU A CA 1
ATOM 1054 C C . LEU A 1 140 ? 9.518 -2.903 4.869 1.00 95.31 140 LEU A C 1
ATOM 1056 O O . LEU A 1 140 ? 9.438 -1.684 4.755 1.00 95.31 140 LEU A O 1
ATOM 1060 N N . LEU A 1 141 ? 10.684 -3.542 4.724 1.00 94.50 141 LEU A N 1
ATOM 1061 C CA . LEU A 1 141 ? 11.903 -2.862 4.266 1.00 94.50 141 LEU A CA 1
ATOM 1062 C C . LEU A 1 141 ? 11.785 -2.420 2.803 1.00 94.50 141 LEU A C 1
ATOM 1064 O O . LEU A 1 141 ? 12.155 -1.295 2.469 1.00 94.50 141 LEU A O 1
ATOM 1068 N N . ASP A 1 142 ? 11.239 -3.275 1.941 1.00 95.31 142 ASP A N 1
ATOM 1069 C CA . ASP A 1 142 ? 11.025 -2.970 0.529 1.00 95.31 142 ASP A CA 1
ATOM 1070 C C . ASP A 1 142 ? 10.018 -1.826 0.353 1.00 95.31 142 ASP A C 1
ATOM 1072 O O . ASP A 1 142 ? 10.252 -0.939 -0.468 1.00 95.31 142 ASP A O 1
ATOM 1076 N N . ALA A 1 143 ? 8.945 -1.784 1.150 1.00 95.88 143 ALA A N 1
ATOM 1077 C CA . ALA A 1 143 ? 8.003 -0.663 1.177 1.00 95.88 143 ALA A CA 1
ATOM 1078 C C . ALA A 1 143 ? 8.714 0.664 1.502 1.00 95.88 143 ALA A C 1
ATOM 1080 O O . ALA A 1 143 ? 8.596 1.635 0.756 1.00 95.88 143 ALA A O 1
ATOM 1081 N N . SER A 1 144 ? 9.551 0.695 2.543 1.00 94.44 144 SER A N 1
ATOM 1082 C CA . SER A 1 144 ? 10.326 1.896 2.883 1.00 94.44 144 SER A CA 1
ATOM 1083 C C . SER A 1 144 ? 11.338 2.286 1.788 1.00 94.44 144 SER A C 1
ATOM 1085 O O . SER A 1 144 ? 11.556 3.474 1.536 1.00 94.44 144 SER A O 1
ATOM 1087 N N . SER A 1 145 ? 11.926 1.315 1.078 1.00 94.88 145 SER A N 1
ATOM 1088 C CA . SER A 1 145 ? 12.756 1.574 -0.110 1.00 94.88 145 SER A CA 1
ATOM 1089 C C . SER A 1 145 ? 11.957 2.169 -1.274 1.00 94.88 145 SER A C 1
ATOM 1091 O O . SER A 1 145 ? 12.462 3.052 -1.973 1.00 94.88 145 SER A O 1
ATOM 1093 N N . TRP A 1 146 ? 10.711 1.738 -1.487 1.00 96.19 146 TRP A N 1
ATOM 1094 C CA . TRP A 1 146 ? 9.831 2.313 -2.508 1.00 96.19 146 TRP A CA 1
ATOM 1095 C C . TRP A 1 146 ? 9.480 3.773 -2.231 1.00 96.19 146 TRP A C 1
ATOM 1097 O O . TRP A 1 146 ? 9.363 4.545 -3.181 1.00 96.19 146 TRP A O 1
ATOM 1107 N N . MET A 1 147 ? 9.435 4.201 -0.968 1.00 94.62 147 MET A N 1
ATOM 1108 C CA . MET A 1 147 ? 9.300 5.625 -0.642 1.00 94.62 147 MET A CA 1
ATOM 1109 C C . MET A 1 147 ? 10.497 6.457 -1.113 1.00 94.62 147 MET A C 1
ATOM 1111 O O . MET A 1 147 ? 10.315 7.595 -1.546 1.00 94.62 147 MET A O 1
ATOM 1115 N N . GLN A 1 148 ? 11.713 5.894 -1.111 1.00 93.31 148 GLN A N 1
ATOM 1116 C CA . GLN A 1 148 ? 12.883 6.566 -1.694 1.00 93.31 148 GLN A CA 1
ATOM 1117 C C . GLN A 1 148 ? 12.753 6.686 -3.218 1.00 93.31 148 GLN A C 1
ATOM 1119 O O . GLN A 1 148 ? 13.110 7.714 -3.794 1.00 93.31 148 GLN A O 1
ATOM 1124 N N . VAL A 1 149 ? 12.202 5.656 -3.872 1.00 94.31 149 VAL A N 1
ATOM 1125 C CA . VAL A 1 149 ? 11.905 5.690 -5.311 1.00 94.31 149 VAL A CA 1
ATOM 1126 C C . VAL A 1 149 ? 10.852 6.755 -5.616 1.00 94.31 149 VAL A C 1
ATOM 1128 O O . VAL A 1 149 ? 11.093 7.600 -6.475 1.00 94.31 149 VAL A O 1
ATOM 1131 N N . ARG A 1 150 ? 9.725 6.765 -4.889 1.00 94.25 150 ARG A N 1
ATOM 1132 C CA . ARG A 1 150 ? 8.668 7.783 -5.003 1.00 94.25 150 ARG A CA 1
ATOM 1133 C C . ARG A 1 150 ? 9.252 9.184 -4.864 1.00 94.25 150 ARG A C 1
ATOM 1135 O O . ARG A 1 150 ? 9.050 10.004 -5.746 1.00 94.25 150 ARG A O 1
ATOM 1142 N N . HIS A 1 151 ? 10.023 9.435 -3.806 1.00 92.50 151 HIS A N 1
ATOM 1143 C CA . HIS A 1 151 ? 10.665 10.727 -3.570 1.00 92.50 151 HIS A CA 1
ATOM 1144 C C . HIS A 1 151 ? 11.527 11.169 -4.764 1.00 92.50 151 HIS A C 1
ATOM 1146 O O . HIS A 1 151 ? 11.345 12.268 -5.285 1.00 92.50 151 HIS A O 1
ATOM 1152 N N . ALA A 1 152 ? 12.422 10.301 -5.247 1.00 92.44 152 ALA A N 1
ATOM 1153 C CA . ALA A 1 152 ? 13.292 10.626 -6.375 1.00 92.44 152 ALA A CA 1
ATOM 1154 C C . ALA A 1 152 ? 12.517 10.892 -7.677 1.00 92.44 152 ALA A C 1
ATOM 1156 O O . ALA A 1 152 ? 12.889 11.791 -8.432 1.00 92.44 152 ALA A O 1
ATOM 1157 N N . LEU A 1 153 ? 11.441 10.139 -7.930 1.00 92.44 153 LEU A N 1
ATOM 1158 C CA . LEU A 1 153 ? 10.573 10.328 -9.094 1.00 92.44 153 LEU A CA 1
ATOM 1159 C C . LEU A 1 153 ? 9.780 11.638 -9.011 1.00 92.44 153 LEU A C 1
ATOM 1161 O O . LEU A 1 153 ? 9.791 12.408 -9.967 1.00 92.44 153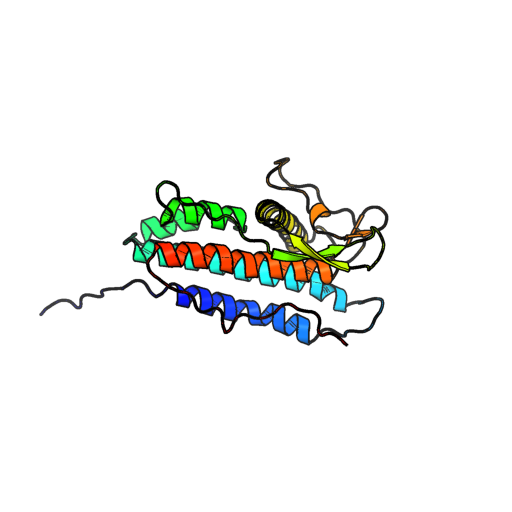 LEU A O 1
ATOM 1165 N N . THR A 1 154 ? 9.142 11.918 -7.872 1.00 91.06 154 THR A N 1
ATOM 1166 C CA . THR A 1 154 ? 8.321 13.122 -7.665 1.00 91.06 154 THR A CA 1
ATOM 1167 C C . THR A 1 154 ? 9.136 14.408 -7.806 1.00 91.06 154 THR A C 1
ATOM 1169 O O . THR A 1 154 ? 8.638 15.392 -8.342 1.00 91.06 154 THR A O 1
ATOM 1172 N N . HIS A 1 155 ? 10.400 14.405 -7.376 1.00 90.44 155 HIS A N 1
ATOM 1173 C CA . HIS A 1 155 ? 11.290 15.562 -7.511 1.00 90.44 155 HIS A CA 1
ATOM 1174 C C . HIS A 1 155 ? 12.069 15.607 -8.835 1.00 90.44 155 HIS A C 1
ATOM 1176 O O . HIS A 1 155 ? 12.900 16.493 -9.015 1.00 90.44 155 HIS A O 1
ATOM 1182 N N . GLY A 1 156 ? 11.849 14.660 -9.754 1.00 88.38 156 GLY A N 1
ATOM 1183 C CA . GLY A 1 156 ? 12.558 14.624 -11.037 1.00 88.38 156 GLY A CA 1
ATOM 1184 C C . GLY A 1 156 ? 14.069 14.391 -10.910 1.00 88.38 156 GLY A C 1
ATOM 1185 O O . GLY A 1 156 ? 14.821 14.752 -11.811 1.00 88.38 156 GLY A O 1
ATOM 1186 N N . LEU A 1 157 ? 14.531 13.784 -9.810 1.00 87.00 157 LEU A N 1
ATOM 1187 C CA . LEU A 1 157 ? 15.960 13.546 -9.552 1.00 87.00 157 LEU A CA 1
ATOM 1188 C C . LEU A 1 157 ? 16.557 12.478 -10.475 1.00 87.00 157 LEU A C 1
ATOM 1190 O O . LEU A 1 157 ? 17.776 12.369 -10.600 1.00 87.00 157 LEU A O 1
ATOM 1194 N N . VAL A 1 158 ? 15.703 11.664 -11.096 1.00 85.62 158 VAL A N 1
ATOM 1195 C CA . VAL A 1 158 ? 16.093 10.635 -12.057 1.00 85.62 158 VAL A CA 1
ATOM 1196 C C . VAL A 1 158 ? 15.138 10.631 -13.255 1.00 85.62 158 VAL A C 1
ATOM 1198 O O . VAL A 1 158 ? 13.931 10.777 -13.075 1.00 85.62 158 VAL A O 1
ATOM 1201 N N . PRO A 1 159 ? 15.625 10.341 -14.475 1.00 70.75 159 PRO A N 1
ATOM 1202 C CA . PRO A 1 159 ? 14.798 10.196 -15.682 1.00 70.75 159 PRO A CA 1
ATOM 1203 C C . PRO A 1 159 ? 13.924 8.919 -15.698 1.00 70.75 159 PRO A C 1
ATOM 1205 O O . PRO A 1 159 ? 13.384 8.537 -16.729 1.00 70.75 159 PRO A O 1
ATOM 1208 N N . SER A 1 160 ? 13.739 8.268 -14.545 1.00 66.12 160 SER A N 1
ATOM 1209 C CA . SER A 1 160 ? 12.725 7.254 -14.214 1.00 66.12 160 SER A CA 1
ATOM 1210 C C . SER A 1 160 ? 12.790 5.851 -14.844 1.00 66.12 160 SER A C 1
ATOM 1212 O O . SER A 1 160 ? 12.209 4.936 -14.265 1.00 66.12 160 SER A O 1
ATOM 1214 N N . TRP A 1 161 ? 13.528 5.615 -15.936 1.00 68.44 161 TRP A N 1
ATOM 1215 C CA . TRP A 1 161 ? 13.642 4.267 -16.545 1.00 68.44 161 TRP A CA 1
ATOM 1216 C C . TRP A 1 161 ? 15.014 3.905 -17.134 1.00 68.44 161 TRP A C 1
ATOM 1218 O O . TRP A 1 161 ? 15.177 2.797 -17.648 1.00 68.44 161 TRP A O 1
ATOM 1228 N N . SER A 1 162 ? 15.994 4.808 -17.110 1.00 71.31 162 SER A N 1
ATOM 1229 C CA . SER A 1 162 ? 17.344 4.529 -17.611 1.00 71.31 162 SER A CA 1
ATOM 1230 C C . SER A 1 162 ? 18.266 4.007 -16.509 1.00 71.31 162 SER A C 1
ATOM 1232 O O . SER A 1 162 ? 17.944 4.038 -15.321 1.00 71.31 162 SER A O 1
ATOM 1234 N N . ASP A 1 163 ? 19.416 3.477 -16.917 1.00 80.12 163 ASP A N 1
ATOM 1235 C CA . ASP A 1 163 ? 20.491 3.106 -16.005 1.00 80.12 163 ASP A CA 1
ATOM 1236 C C . ASP A 1 163 ? 21.138 4.370 -15.432 1.00 80.12 163 ASP A C 1
ATOM 1238 O O . ASP A 1 163 ? 21.865 5.082 -16.126 1.00 80.12 163 ASP A O 1
ATOM 1242 N N . VAL A 1 164 ? 20.793 4.695 -14.186 1.00 83.44 164 VAL A N 1
ATOM 1243 C CA . VAL A 1 164 ? 21.294 5.882 -13.493 1.00 83.44 164 VAL A CA 1
ATOM 1244 C C . VAL A 1 164 ? 21.639 5.559 -12.052 1.00 83.44 164 VAL A C 1
ATOM 1246 O O . VAL A 1 164 ? 21.145 4.601 -11.449 1.00 83.44 164 VAL A O 1
ATOM 1249 N N . ARG A 1 165 ? 22.491 6.395 -11.466 1.00 85.12 165 ARG A N 1
ATOM 1250 C CA . ARG A 1 165 ? 22.729 6.362 -10.030 1.00 85.12 165 ARG A CA 1
ATOM 1251 C C . ARG A 1 165 ? 21.542 7.006 -9.320 1.00 85.12 165 ARG A C 1
ATOM 1253 O O . ARG A 1 165 ? 21.271 8.185 -9.517 1.00 85.12 165 ARG A O 1
ATOM 1260 N N . TRP A 1 166 ? 20.854 6.229 -8.491 1.00 88.88 166 TRP A N 1
ATOM 1261 C CA . TRP A 1 166 ? 19.752 6.738 -7.678 1.00 88.88 166 TRP A CA 1
ATOM 1262 C C . TRP A 1 166 ? 20.289 7.480 -6.446 1.00 88.88 166 TRP A C 1
ATOM 1264 O O . TRP A 1 166 ? 21.315 7.057 -5.897 1.00 88.88 166 TRP A O 1
ATOM 1274 N N . PRO A 1 167 ? 19.626 8.566 -6.007 1.00 85.81 167 PRO A N 1
ATOM 1275 C CA . PRO A 1 167 ? 20.031 9.310 -4.821 1.00 85.81 167 PRO A CA 1
ATOM 1276 C C . PRO A 1 167 ? 20.098 8.417 -3.572 1.00 85.81 167 PRO A C 1
ATOM 1278 O O . PRO A 1 167 ? 19.306 7.476 -3.441 1.00 85.81 167 PRO A O 1
ATOM 1281 N N . PRO A 1 168 ? 21.029 8.686 -2.640 1.00 84.44 168 PRO A N 1
ATOM 1282 C CA . PRO A 1 168 ? 21.025 8.023 -1.343 1.00 84.44 168 PRO A CA 1
ATOM 1283 C C . PRO A 1 168 ? 19.786 8.435 -0.524 1.00 84.44 168 PRO A C 1
ATOM 1285 O O . PRO A 1 168 ? 19.191 9.478 -0.800 1.00 84.44 168 PRO A O 1
ATOM 1288 N N . PRO A 1 169 ? 19.413 7.661 0.512 1.00 81.25 169 PRO A N 1
ATOM 1289 C CA . PRO A 1 169 ? 18.364 8.061 1.441 1.00 81.25 169 PRO A CA 1
ATOM 1290 C C . PRO A 1 169 ? 18.662 9.418 2.080 1.00 81.25 169 PRO A C 1
ATOM 1292 O O . PRO A 1 169 ? 19.808 9.695 2.440 1.00 81.25 169 PRO A O 1
ATOM 1295 N N . LEU A 1 170 ? 17.617 10.217 2.319 1.00 70.12 170 LEU A N 1
ATOM 1296 C CA . LEU A 1 170 ? 17.733 11.505 3.020 1.00 70.12 170 LEU A CA 1
ATOM 1297 C C . LEU A 1 170 ? 18.306 11.363 4.440 1.00 70.12 170 LEU A C 1
ATOM 1299 O O . LEU A 1 170 ? 18.944 12.278 4.955 1.00 70.12 170 LEU A O 1
ATOM 1303 N N . ARG A 1 171 ? 18.071 10.217 5.087 1.00 74.19 171 ARG A N 1
ATOM 1304 C CA . ARG A 1 171 ? 18.607 9.879 6.409 1.00 74.19 171 ARG A CA 1
ATOM 1305 C C . ARG A 1 171 ? 19.199 8.479 6.373 1.00 74.19 171 ARG A C 1
ATOM 1307 O O . ARG A 1 171 ? 18.575 7.562 5.848 1.00 74.19 171 ARG A O 1
ATOM 1314 N N . LYS A 1 172 ? 20.384 8.310 6.965 1.00 73.38 172 LYS A N 1
ATOM 1315 C CA . LYS A 1 172 ? 21.003 6.994 7.174 1.00 73.38 172 LYS A CA 1
ATOM 1316 C C . LYS A 1 172 ? 20.296 6.280 8.329 1.00 73.38 172 LYS A C 1
ATOM 1318 O O . LYS A 1 172 ? 20.791 6.262 9.448 1.00 73.38 172 LYS A O 1
ATOM 1323 N N . ASP A 1 173 ? 19.118 5.743 8.048 1.00 79.25 173 ASP A N 1
ATOM 1324 C CA . ASP A 1 173 ? 18.330 4.932 8.973 1.00 79.25 173 ASP A CA 1
ATOM 1325 C C . ASP A 1 173 ? 18.242 3.503 8.410 1.00 79.25 173 ASP A C 1
ATOM 1327 O O . ASP A 1 173 ? 17.750 3.331 7.292 1.00 79.25 173 ASP A O 1
ATOM 1331 N N . PRO A 1 174 ? 18.700 2.466 9.139 1.00 79.19 174 PRO A N 1
ATOM 1332 C CA . PRO A 1 174 ? 18.574 1.072 8.711 1.00 79.19 174 PRO A CA 1
ATOM 1333 C C . PRO A 1 174 ? 17.134 0.643 8.390 1.00 79.19 174 PRO A C 1
ATOM 1335 O O . PRO A 1 174 ? 16.934 -0.252 7.572 1.00 79.19 174 PRO A O 1
ATOM 1338 N N . LYS A 1 175 ? 16.127 1.288 8.996 1.00 82.50 175 LYS A N 1
ATOM 1339 C CA . LYS A 1 175 ? 14.702 1.047 8.717 1.00 82.50 175 LYS A CA 1
ATOM 1340 C C . LYS A 1 175 ? 14.210 1.747 7.448 1.00 82.50 175 LYS A C 1
ATOM 1342 O O . LYS A 1 175 ? 13.102 1.465 7.006 1.00 82.50 175 LYS A O 1
ATOM 1347 N N . ARG A 1 176 ? 15.020 2.627 6.850 1.00 84.44 176 ARG A N 1
ATOM 1348 C CA . ARG A 1 176 ? 14.742 3.347 5.596 1.00 84.44 176 ARG A CA 1
ATOM 1349 C C . ARG A 1 176 ? 15.844 3.053 4.565 1.00 84.44 176 ARG A C 1
ATOM 1351 O O . ARG A 1 176 ? 16.677 3.917 4.275 1.00 84.44 176 ARG A O 1
ATOM 1358 N N . PRO A 1 177 ? 15.881 1.817 4.034 1.00 91.06 177 PRO A N 1
ATOM 1359 C CA . PRO A 1 177 ? 16.895 1.388 3.077 1.00 91.06 177 PRO A CA 1
ATOM 1360 C C . PRO A 1 177 ? 16.878 2.202 1.767 1.00 91.06 177 PRO A C 1
ATOM 1362 O O . PRO A 1 177 ? 15.879 2.836 1.421 1.00 91.06 177 PRO A O 1
ATOM 1365 N N . PRO A 1 178 ? 17.984 2.187 0.998 1.00 92.00 178 PRO A N 1
ATOM 1366 C CA . PRO A 1 178 ? 18.086 2.905 -0.271 1.00 92.00 178 PRO A CA 1
ATOM 1367 C C . PRO A 1 178 ? 17.149 2.359 -1.349 1.00 92.00 178 PRO A C 1
ATOM 1369 O O . PRO A 1 178 ? 16.777 1.185 -1.343 1.00 92.00 178 PRO A O 1
ATOM 1372 N N . ALA A 1 179 ? 16.849 3.203 -2.341 1.00 92.56 179 ALA A N 1
ATOM 1373 C CA . ALA A 1 179 ? 16.091 2.819 -3.534 1.00 92.56 179 ALA A CA 1
ATOM 1374 C C . ALA A 1 179 ? 16.721 1.619 -4.271 1.00 92.56 179 ALA A C 1
ATOM 1376 O O . ALA A 1 179 ? 16.012 0.783 -4.823 1.00 92.56 179 ALA A O 1
ATOM 1377 N N . SER A 1 180 ? 18.052 1.480 -4.233 1.00 91.44 180 SER A N 1
ATOM 1378 C CA . SER A 1 180 ? 18.783 0.381 -4.878 1.00 91.44 180 SER A CA 1
ATOM 1379 C C . SER A 1 180 ? 18.354 -1.018 -4.428 1.00 91.44 180 SER A C 1
ATOM 1381 O O . SER A 1 180 ? 18.555 -1.966 -5.180 1.00 91.44 180 SER A O 1
ATOM 1383 N N . ARG A 1 181 ? 17.740 -1.162 -3.245 1.00 92.62 181 ARG A N 1
ATOM 1384 C CA . ARG A 1 181 ? 17.233 -2.448 -2.739 1.00 92.62 181 ARG A CA 1
ATOM 1385 C C . ARG A 1 181 ? 16.118 -3.029 -3.612 1.00 92.62 181 ARG A C 1
ATOM 1387 O O . ARG A 1 181 ? 16.063 -4.238 -3.798 1.00 92.62 181 ARG A O 1
ATOM 1394 N N . VAL A 1 182 ? 15.249 -2.176 -4.155 1.00 93.31 182 VAL A N 1
ATOM 1395 C CA . VAL A 1 182 ? 14.048 -2.597 -4.903 1.00 93.31 182 VAL A CA 1
ATOM 1396 C C . VAL A 1 182 ? 14.185 -2.428 -6.416 1.00 93.31 182 VAL A C 1
ATOM 1398 O O . VAL A 1 182 ? 13.296 -2.821 -7.173 1.00 93.31 182 VAL A O 1
ATOM 1401 N N . LEU A 1 183 ? 15.306 -1.867 -6.872 1.00 91.75 183 LEU A N 1
ATOM 1402 C CA . LEU A 1 183 ? 15.602 -1.608 -8.277 1.00 91.75 183 LEU A CA 1
ATOM 1403 C C . LEU A 1 183 ? 16.540 -2.668 -8.853 1.00 91.75 183 LEU A C 1
ATOM 1405 O O . LEU A 1 183 ? 17.395 -3.224 -8.166 1.00 91.75 183 LEU A O 1
ATOM 1409 N N . ARG A 1 184 ? 16.431 -2.929 -10.157 1.00 88.88 184 ARG A N 1
ATOM 1410 C CA . ARG A 1 184 ? 17.347 -3.852 -10.831 1.00 88.88 184 ARG A CA 1
ATOM 1411 C C . ARG A 1 184 ? 18.713 -3.191 -11.008 1.00 88.88 184 ARG A C 1
ATOM 1413 O O . ARG A 1 184 ? 18.807 -2.152 -11.657 1.00 88.88 184 ARG A O 1
ATOM 1420 N N . LYS A 1 185 ? 19.780 -3.836 -10.530 1.00 86.75 185 LYS A N 1
ATOM 1421 C CA . LYS A 1 185 ? 21.159 -3.441 -10.857 1.00 86.75 185 LYS A CA 1
ATOM 1422 C C . LYS A 1 185 ? 21.396 -3.521 -12.372 1.00 86.75 185 LYS A C 1
ATOM 1424 O O . LYS A 1 185 ? 21.098 -4.546 -12.990 1.00 86.75 185 LYS A O 1
ATOM 1429 N N . SER A 1 186 ? 21.935 -2.457 -12.953 1.00 80.94 186 SER A N 1
ATOM 1430 C CA . SER A 1 186 ? 22.318 -2.354 -14.365 1.00 80.94 186 SER A CA 1
ATOM 1431 C C . SER A 1 186 ? 23.628 -1.579 -14.429 1.00 80.94 186 SER A C 1
ATOM 1433 O O . SER A 1 186 ? 23.748 -0.591 -13.721 1.00 80.94 186 SER A O 1
ATOM 1435 N N . GLY A 1 187 ? 24.620 -2.047 -15.195 1.00 79.94 187 GLY A N 1
ATOM 1436 C CA . GLY A 1 187 ? 25.906 -1.350 -15.330 1.00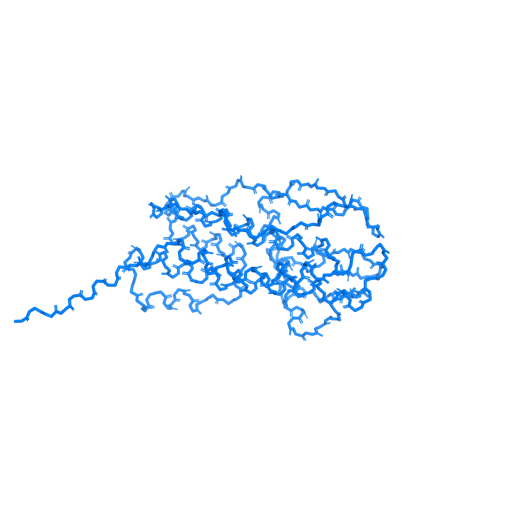 79.94 187 GLY A CA 1
ATOM 1437 C C . GLY A 1 187 ? 26.477 -0.845 -13.994 1.00 79.94 187 GLY A C 1
ATOM 1438 O O . GLY A 1 187 ? 26.673 -1.622 -13.055 1.00 79.94 187 GLY A O 1
ATOM 1439 N N . ASN A 1 188 ? 26.690 0.474 -13.917 1.00 80.44 188 ASN A N 1
ATOM 1440 C CA . ASN A 1 188 ? 27.165 1.188 -12.724 1.00 80.44 188 ASN A CA 1
ATOM 1441 C C . ASN A 1 188 ? 26.029 1.803 -11.877 1.00 80.44 188 ASN A C 1
ATOM 1443 O O . ASN A 1 188 ? 26.298 2.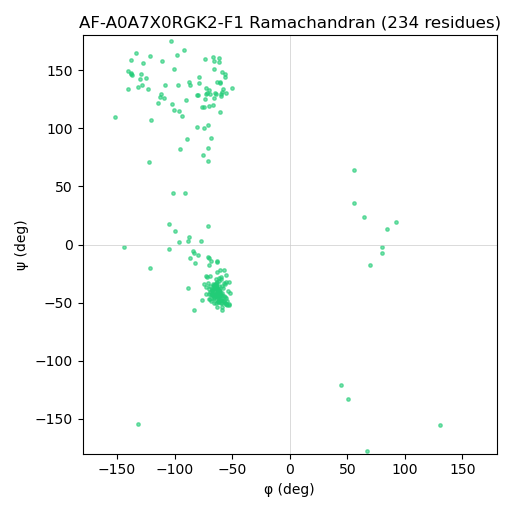477 -10.880 1.00 80.44 188 ASN A O 1
ATOM 1447 N N . GLY A 1 189 ? 24.769 1.602 -12.265 1.00 86.50 189 GLY A N 1
ATOM 1448 C CA . GLY A 1 189 ? 23.593 2.196 -11.649 1.00 86.50 189 GLY A CA 1
ATOM 1449 C C . GLY A 1 189 ? 22.488 1.183 -11.353 1.00 86.50 189 GLY A C 1
ATOM 1450 O O . GLY A 1 189 ? 22.715 -0.001 -11.078 1.00 86.50 189 GLY A O 1
ATOM 1451 N N . HIS A 1 190 ? 21.262 1.696 -11.307 1.00 89.19 190 HIS A N 1
ATOM 1452 C CA . HIS A 1 190 ? 20.056 0.906 -11.103 1.00 89.19 190 HIS A CA 1
ATOM 1453 C C . HIS A 1 190 ? 18.954 1.398 -12.039 1.00 89.19 190 HIS A C 1
ATOM 1455 O O . HIS A 1 190 ? 18.835 2.589 -12.329 1.00 89.19 190 HIS A O 1
ATOM 1461 N N . THR A 1 191 ? 18.114 0.473 -12.486 1.00 87.88 191 THR A N 1
ATOM 1462 C CA . THR A 1 191 ? 17.029 0.741 -13.426 1.00 87.88 191 THR A CA 1
ATOM 1463 C C . THR A 1 191 ? 15.697 0.309 -12.830 1.00 87.88 191 THR A C 1
ATOM 1465 O O . THR A 1 191 ? 15.564 -0.812 -12.332 1.00 87.88 191 THR A O 1
ATOM 1468 N N . LEU A 1 192 ? 14.689 1.175 -12.942 1.00 90.25 192 LEU A N 1
ATOM 1469 C CA . LEU A 1 192 ? 13.304 0.826 -12.646 1.00 90.25 192 LEU A CA 1
ATOM 1470 C C . LEU A 1 192 ? 12.699 0.086 -13.844 1.00 90.25 192 LEU A C 1
ATOM 1472 O O . LEU A 1 192 ? 12.318 0.695 -14.845 1.00 90.25 192 LEU A O 1
ATOM 1476 N N . VAL A 1 193 ? 12.612 -1.241 -13.744 1.00 88.19 193 VAL A N 1
ATOM 1477 C CA . VAL A 1 193 ? 11.942 -2.062 -14.760 1.00 88.19 193 VAL A CA 1
ATOM 1478 C C . VAL A 1 193 ? 10.509 -2.405 -14.360 1.00 88.19 193 VAL A C 1
ATOM 1480 O O . VAL A 1 193 ? 10.153 -2.362 -13.182 1.00 88.19 193 VAL A O 1
ATOM 1483 N N . LEU A 1 194 ? 9.707 -2.835 -15.337 1.00 87.38 194 LEU A N 1
ATOM 1484 C CA . LEU A 1 194 ? 8.302 -3.192 -15.134 1.00 87.38 194 LEU A CA 1
ATOM 1485 C C . LEU A 1 194 ? 8.107 -4.222 -14.016 1.00 87.38 194 LEU A C 1
ATOM 1487 O O . LEU A 1 194 ? 7.199 -4.086 -13.207 1.00 87.38 194 LEU A O 1
ATOM 1491 N N . GLN A 1 195 ? 8.982 -5.227 -13.919 1.00 88.88 195 GLN A N 1
ATOM 1492 C CA . GLN A 1 195 ? 8.857 -6.243 -12.874 1.00 88.88 195 GLN A CA 1
ATOM 1493 C C . GLN A 1 195 ? 9.065 -5.671 -11.462 1.00 88.88 195 GLN A C 1
ATOM 1495 O O . GLN A 1 195 ? 8.364 -6.086 -10.540 1.00 88.88 195 GLN A O 1
ATOM 1500 N N . ASN A 1 196 ? 9.970 -4.695 -11.295 1.00 91.75 196 ASN A N 1
ATOM 1501 C CA . ASN A 1 196 ? 10.129 -3.984 -10.027 1.00 91.75 196 ASN A CA 1
ATOM 1502 C C . ASN A 1 196 ? 8.868 -3.162 -9.723 1.00 91.75 196 ASN A C 1
ATOM 1504 O O . ASN A 1 196 ? 8.334 -3.262 -8.625 1.00 91.75 196 ASN A O 1
ATOM 1508 N N . ALA A 1 197 ? 8.342 -2.424 -10.705 1.00 92.88 197 ALA A N 1
ATOM 1509 C CA . ALA A 1 197 ? 7.113 -1.647 -10.532 1.00 92.88 197 ALA A CA 1
ATOM 1510 C C . ALA A 1 197 ? 5.909 -2.528 -10.142 1.00 92.88 197 ALA A C 1
ATOM 1512 O O . ALA A 1 197 ? 5.175 -2.194 -9.220 1.00 92.88 197 ALA A O 1
ATOM 1513 N N . LEU A 1 198 ? 5.747 -3.704 -10.756 1.00 92.62 198 LEU A N 1
ATOM 1514 C CA . LEU A 1 198 ? 4.699 -4.658 -10.373 1.00 92.62 198 LEU A CA 1
ATOM 1515 C C . LEU A 1 198 ? 4.884 -5.204 -8.951 1.00 92.62 198 LEU A C 1
ATOM 1517 O O . LEU A 1 198 ? 3.899 -5.451 -8.258 1.00 92.62 198 LEU A O 1
ATOM 1521 N N . ASN A 1 199 ? 6.125 -5.394 -8.500 1.00 95.00 199 ASN A N 1
ATOM 1522 C CA . ASN A 1 199 ? 6.388 -5.753 -7.109 1.00 95.00 199 ASN A CA 1
ATOM 1523 C C . ASN A 1 199 ? 6.009 -4.621 -6.146 1.00 95.00 199 ASN A C 1
ATOM 1525 O O . ASN A 1 199 ? 5.432 -4.919 -5.106 1.00 95.00 199 ASN A O 1
ATOM 1529 N N . CYS A 1 200 ? 6.268 -3.353 -6.496 1.00 96.25 200 CYS A N 1
ATOM 1530 C CA . CYS A 1 200 ? 5.771 -2.200 -5.735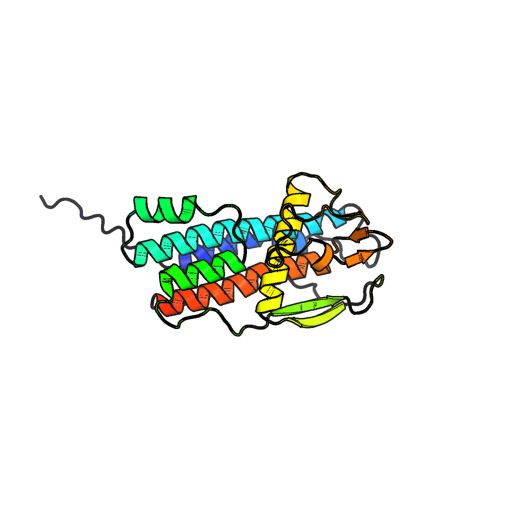 1.00 96.25 200 CYS A CA 1
ATOM 1531 C C . CYS A 1 200 ? 4.252 -2.287 -5.572 1.00 96.25 200 CYS A C 1
ATOM 1533 O O . CYS A 1 200 ? 3.755 -2.286 -4.447 1.00 96.25 200 CYS A O 1
ATOM 1535 N N . CYS A 1 201 ? 3.528 -2.476 -6.684 1.00 95.12 201 CYS A N 1
ATOM 1536 C CA . CYS A 1 201 ? 2.079 -2.626 -6.647 1.00 95.12 201 CYS A CA 1
ATOM 1537 C C . CYS A 1 201 ? 1.668 -3.749 -5.691 1.00 95.12 201 CYS A C 1
ATOM 1539 O O . CYS A 1 201 ? 0.841 -3.531 -4.816 1.00 95.12 201 CYS A O 1
ATOM 1541 N N . ARG A 1 202 ? 2.279 -4.936 -5.786 1.00 94.25 202 ARG A N 1
ATOM 1542 C CA . ARG A 1 202 ? 1.965 -6.078 -4.907 1.00 94.25 202 ARG A CA 1
ATOM 1543 C C . ARG A 1 202 ? 2.238 -5.811 -3.432 1.00 94.25 202 ARG A C 1
ATOM 1545 O O . ARG A 1 202 ? 1.410 -6.188 -2.614 1.00 94.25 202 ARG A O 1
ATOM 1552 N N . ILE A 1 203 ? 3.357 -5.170 -3.097 1.00 95.81 203 ILE A N 1
ATOM 1553 C CA . ILE A 1 203 ? 3.700 -4.825 -1.710 1.00 95.81 203 ILE A CA 1
ATOM 1554 C C . ILE A 1 203 ? 2.618 -3.932 -1.110 1.00 95.81 203 ILE A C 1
ATOM 1556 O O . ILE A 1 203 ? 2.052 -4.275 -0.078 1.00 95.81 203 ILE A O 1
ATOM 1560 N N . TYR A 1 204 ? 2.291 -2.821 -1.769 1.00 96.69 204 TYR A N 1
ATOM 1561 C CA . TYR A 1 204 ? 1.337 -1.857 -1.219 1.00 96.69 204 TYR A CA 1
ATOM 1562 C C . TYR A 1 204 ? -0.102 -2.359 -1.250 1.00 96.69 204 TYR A C 1
ATOM 1564 O O . TYR A 1 204 ? -0.895 -1.983 -0.398 1.00 96.69 204 TYR A O 1
ATOM 1572 N N . THR A 1 205 ? -0.443 -3.245 -2.180 1.00 95.06 205 THR A N 1
ATOM 1573 C CA . THR A 1 205 ? -1.790 -3.810 -2.265 1.00 95.06 205 THR A CA 1
ATOM 1574 C C . THR A 1 205 ? -2.014 -4.986 -1.316 1.00 95.06 205 THR A C 1
ATOM 1576 O O . THR A 1 205 ? -2.896 -4.933 -0.465 1.00 95.06 205 THR A O 1
ATOM 1579 N N . LEU A 1 206 ? -1.197 -6.037 -1.407 1.00 95.06 206 LEU A N 1
ATOM 1580 C CA . LEU A 1 206 ? -1.316 -7.221 -0.548 1.00 95.06 206 LEU A CA 1
ATOM 1581 C C . LEU A 1 206 ? -0.876 -6.924 0.890 1.00 95.06 206 LEU A C 1
ATOM 1583 O O . LEU A 1 206 ? -1.370 -7.548 1.829 1.00 95.06 206 LEU A O 1
ATOM 1587 N N . GLY A 1 207 ? 0.034 -5.963 1.064 1.00 95.75 207 GLY A N 1
ATOM 1588 C CA . GLY A 1 207 ? 0.378 -5.407 2.364 1.00 95.75 207 GLY A CA 1
ATOM 1589 C C . GLY A 1 207 ? -0.790 -4.645 2.977 1.00 95.75 207 GLY A C 1
ATOM 1590 O O . GLY A 1 207 ? -1.154 -4.949 4.108 1.00 95.75 207 GLY A O 1
ATOM 1591 N N . ALA A 1 208 ? -1.423 -3.725 2.234 1.00 96.62 208 ALA A N 1
ATOM 1592 C CA . ALA A 1 208 ? -2.626 -3.033 2.705 1.00 96.62 208 ALA A CA 1
ATOM 1593 C C . ALA A 1 208 ? -3.721 -4.021 3.105 1.00 96.62 208 ALA A C 1
ATOM 1595 O O . ALA A 1 208 ? -4.253 -3.897 4.202 1.00 96.62 208 ALA A O 1
ATOM 1596 N N . GLN A 1 209 ? -3.978 -5.038 2.275 1.00 96.50 209 GLN A N 1
ATOM 1597 C CA . GLN A 1 209 ? -4.914 -6.113 2.599 1.00 96.50 209 GLN A CA 1
ATOM 1598 C C . GLN A 1 209 ? -4.592 -6.759 3.943 1.00 96.50 209 GLN A C 1
ATOM 1600 O O . GLN A 1 209 ? -5.446 -6.844 4.814 1.00 96.50 209 GLN A O 1
ATOM 1605 N N . HIS A 1 210 ? -3.340 -7.169 4.145 1.00 96.38 210 HIS A N 1
ATOM 1606 C CA . HIS A 1 210 ? -2.938 -7.803 5.393 1.00 96.38 210 HIS A CA 1
ATOM 1607 C C . HIS A 1 210 ? -3.190 -6.939 6.625 1.00 96.38 210 HIS A C 1
ATOM 1609 O O . HIS A 1 210 ? -3.733 -7.434 7.609 1.00 96.38 210 HIS A O 1
ATOM 1615 N N . VAL A 1 211 ? -2.769 -5.674 6.582 1.00 97.38 211 VAL A N 1
ATOM 1616 C CA . VAL A 1 211 ? -2.887 -4.771 7.730 1.00 97.38 211 VAL A CA 1
ATOM 1617 C C . VAL A 1 211 ? -4.352 -4.406 7.978 1.00 97.38 211 VAL A C 1
ATOM 1619 O O . VAL A 1 211 ? -4.805 -4.434 9.121 1.00 97.38 211 VAL A O 1
ATOM 1622 N N . ALA A 1 212 ? -5.108 -4.124 6.918 1.00 97.62 212 ALA A N 1
ATOM 1623 C CA . ALA A 1 212 ? -6.512 -3.749 7.008 1.00 97.62 212 ALA A CA 1
ATOM 1624 C C . ALA A 1 212 ? -7.398 -4.908 7.490 1.00 97.62 212 ALA A C 1
ATOM 1626 O O . ALA A 1 212 ? -8.256 -4.679 8.335 1.00 97.62 212 ALA A O 1
ATOM 1627 N N . ASP A 1 213 ? -7.149 -6.150 7.056 1.00 97.31 213 ASP A N 1
ATOM 1628 C CA . ASP A 1 213 ? -7.873 -7.330 7.557 1.00 97.31 213 ASP A CA 1
ATOM 1629 C C . ASP A 1 213 ? -7.650 -7.531 9.064 1.00 97.31 213 ASP A C 1
ATOM 1631 O O . ASP A 1 213 ? -8.577 -7.873 9.797 1.00 97.31 213 ASP A O 1
ATOM 1635 N N . ARG A 1 214 ? -6.424 -7.284 9.553 1.00 95.81 214 ARG A N 1
ATOM 1636 C CA . ARG A 1 214 ? -6.118 -7.334 10.994 1.00 95.81 214 ARG A CA 1
ATOM 1637 C C . ARG A 1 214 ? -6.853 -6.236 11.757 1.00 95.81 214 ARG A C 1
ATOM 1639 O O . ARG A 1 214 ? -7.454 -6.529 12.784 1.00 95.81 214 ARG A O 1
ATOM 1646 N N . ALA A 1 215 ? -6.815 -5.005 11.250 1.00 96.62 215 ALA A N 1
ATOM 1647 C CA . ALA A 1 215 ? -7.504 -3.871 11.856 1.00 96.62 215 ALA A CA 1
ATOM 1648 C C . ALA A 1 215 ? -9.022 -4.083 11.906 1.00 96.62 215 ALA A C 1
ATOM 1650 O O . ALA A 1 215 ? -9.624 -3.891 12.957 1.00 96.62 215 ALA A O 1
ATOM 1651 N N . ALA A 1 216 ? -9.624 -4.523 10.798 1.00 96.94 216 ALA A N 1
ATOM 1652 C CA . ALA A 1 216 ? -11.051 -4.804 10.712 1.00 96.94 216 ALA A CA 1
ATOM 1653 C C . ALA A 1 216 ? -11.459 -5.880 11.721 1.00 96.94 216 ALA A C 1
ATOM 1655 O O . ALA A 1 216 ? -12.379 -5.656 12.499 1.00 96.94 216 ALA A O 1
ATOM 1656 N N . ALA A 1 217 ? -10.696 -6.974 11.820 1.00 95.38 217 ALA A N 1
ATOM 1657 C CA . ALA A 1 217 ? -10.951 -8.012 12.816 1.00 95.38 217 ALA A CA 1
ATOM 1658 C C . ALA A 1 217 ? -10.855 -7.505 14.269 1.00 95.38 217 ALA A C 1
ATOM 1660 O O . ALA A 1 217 ? -11.493 -8.064 15.152 1.00 95.38 217 ALA A O 1
ATOM 1661 N N . TRP A 1 218 ? -10.049 -6.476 14.550 1.00 95.25 218 TRP A N 1
ATOM 1662 C CA . TRP A 1 218 ? -9.972 -5.865 15.885 1.00 95.25 218 TRP A CA 1
ATOM 1663 C C . TRP A 1 218 ? -11.074 -4.842 16.161 1.00 95.25 218 TRP A C 1
ATOM 1665 O O . TRP A 1 218 ? -11.282 -4.498 17.320 1.00 95.25 218 TRP A O 1
ATOM 1675 N N . LEU A 1 219 ? -11.750 -4.374 15.115 1.00 94.81 219 LEU A N 1
ATOM 1676 C CA . LEU A 1 219 ? -12.889 -3.460 15.159 1.00 94.81 219 LEU A CA 1
ATOM 1677 C C . LEU A 1 219 ? -14.216 -4.190 14.876 1.00 94.81 219 LEU A C 1
ATOM 1679 O O . LEU A 1 219 ? -15.203 -3.543 14.541 1.00 94.81 219 LEU A O 1
ATOM 1683 N N . ASP A 1 220 ? -14.221 -5.523 14.990 1.00 95.12 220 ASP A N 1
ATOM 1684 C CA . ASP A 1 220 ? -15.375 -6.402 14.762 1.00 95.12 220 ASP A CA 1
ATOM 1685 C C . ASP A 1 220 ? -16.028 -6.246 13.370 1.00 95.12 220 ASP A C 1
ATOM 1687 O O . ASP A 1 220 ? -17.238 -6.391 13.197 1.00 95.12 220 ASP A O 1
ATOM 1691 N N . GLU A 1 221 ? -15.208 -5.988 12.346 1.00 96.06 221 GLU A N 1
ATOM 1692 C CA . GLU A 1 221 ? -15.606 -5.910 10.940 1.00 96.06 221 GLU A CA 1
ATOM 1693 C C . GLU A 1 221 ? -14.865 -6.919 10.056 1.00 96.06 221 GLU A C 1
ATOM 1695 O O . GLU A 1 221 ? -13.800 -7.447 10.382 1.00 96.06 221 GLU A O 1
ATOM 1700 N N . THR A 1 222 ? -15.428 -7.152 8.874 1.00 96.88 222 THR A N 1
ATOM 1701 C CA . THR A 1 222 ? -14.824 -7.957 7.810 1.00 96.88 222 THR A CA 1
ATOM 1702 C C . THR A 1 222 ? -14.752 -7.145 6.528 1.00 96.88 222 THR A C 1
ATOM 1704 O O . THR A 1 222 ? -15.686 -6.407 6.217 1.00 96.88 222 THR A O 1
ATOM 1707 N N . LEU A 1 223 ? -13.676 -7.322 5.764 1.00 97.62 223 LEU A N 1
ATOM 1708 C CA . LEU A 1 223 ? -13.465 -6.636 4.492 1.00 97.62 223 LEU A CA 1
ATOM 1709 C C . LEU A 1 223 ? -13.626 -7.604 3.320 1.00 97.62 223 LEU A C 1
ATOM 1711 O O . LEU A 1 223 ? -13.101 -8.719 3.350 1.00 97.62 223 LEU A O 1
ATOM 1715 N N . ASP A 1 224 ? -14.308 -7.155 2.269 1.00 96.88 224 ASP A N 1
ATOM 1716 C CA . ASP A 1 224 ? -14.391 -7.865 0.997 1.00 96.88 224 ASP A CA 1
ATOM 1717 C C . ASP A 1 224 ? -13.421 -7.268 -0.034 1.00 96.88 224 ASP A C 1
ATOM 1719 O O . ASP A 1 224 ? -13.564 -6.130 -0.487 1.00 96.88 224 ASP A O 1
ATOM 1723 N N . TRP A 1 225 ? -12.448 -8.085 -0.440 1.00 95.06 225 TRP A N 1
ATOM 1724 C CA . TRP A 1 225 ? -11.425 -7.763 -1.439 1.00 95.06 225 TRP A CA 1
ATOM 1725 C C . TRP A 1 225 ? -11.746 -8.339 -2.830 1.00 95.06 225 TRP A C 1
ATOM 1727 O O . TRP A 1 225 ? -10.882 -8.349 -3.705 1.00 95.06 225 TRP A O 1
ATOM 1737 N N . SER A 1 226 ? -12.965 -8.833 -3.067 1.00 92.44 226 SER A N 1
ATOM 1738 C CA . SER A 1 226 ? -13.373 -9.477 -4.328 1.00 92.44 226 SER A CA 1
ATOM 1739 C C . SER A 1 226 ? -13.163 -8.602 -5.572 1.00 92.44 226 SER A C 1
ATOM 1741 O O . SER A 1 226 ? -12.795 -9.103 -6.634 1.00 92.44 226 SER A O 1
ATOM 1743 N N . ASN A 1 227 ? -13.324 -7.283 -5.434 1.00 88.06 227 ASN A N 1
ATOM 1744 C CA . ASN A 1 227 ? -13.176 -6.309 -6.521 1.00 88.06 227 ASN A CA 1
ATOM 1745 C C . ASN A 1 227 ? -11.738 -5.801 -6.716 1.00 88.06 227 ASN A C 1
ATOM 1747 O O . ASN A 1 227 ? -11.500 -4.875 -7.498 1.00 88.06 227 ASN A O 1
ATOM 1751 N N . PHE A 1 228 ? -10.771 -6.366 -5.996 1.00 86.50 228 PHE A N 1
ATOM 1752 C CA . PHE A 1 228 ? -9.418 -5.842 -5.953 1.00 86.50 228 PHE A CA 1
ATOM 1753 C C . PHE A 1 228 ? -8.647 -6.082 -7.269 1.00 86.50 228 PHE A C 1
ATOM 1755 O O . PHE A 1 228 ? -8.605 -7.211 -7.769 1.00 86.50 228 PHE A O 1
ATOM 1762 N N . PRO A 1 229 ? -8.005 -5.054 -7.863 1.00 83.25 229 PRO A N 1
ATOM 1763 C CA . PRO A 1 229 ? -7.340 -5.205 -9.151 1.00 83.25 229 PRO A CA 1
ATOM 1764 C C . PRO A 1 229 ? -6.051 -6.021 -9.043 1.00 83.25 229 PRO A C 1
ATOM 1766 O O . PRO A 1 229 ? -5.187 -5.785 -8.198 1.00 83.25 229 PRO A O 1
ATOM 1769 N N . GLU A 1 230 ? -5.881 -6.956 -9.975 1.00 81.88 230 GLU A N 1
ATOM 1770 C CA . GLU A 1 230 ? -4.697 -7.802 -10.030 1.00 81.88 230 GLU A CA 1
ATOM 1771 C C . GLU A 1 230 ? -3.577 -7.189 -10.890 1.00 81.88 230 GLU A C 1
ATOM 1773 O O . GLU A 1 230 ? -3.736 -6.936 -12.087 1.00 81.88 230 GLU A O 1
ATOM 1778 N N . PHE A 1 231 ? -2.390 -7.031 -10.295 1.00 80.56 231 PHE A N 1
ATOM 1779 C CA . PHE A 1 231 ? -1.179 -6.569 -10.978 1.00 80.56 231 PHE A CA 1
ATOM 1780 C C . PHE A 1 231 ? -0.318 -7.760 -11.429 1.00 80.56 231 PHE A C 1
ATOM 1782 O O . PHE A 1 231 ? 0.638 -8.179 -10.762 1.00 80.56 231 PHE A O 1
ATOM 1789 N N . LYS A 1 232 ? -0.667 -8.341 -12.583 1.00 73.94 232 LYS A N 1
ATOM 1790 C CA . LYS A 1 232 ? 0.078 -9.440 -13.220 1.00 73.94 232 LYS A CA 1
ATOM 1791 C C . LYS A 1 232 ? 0.371 -9.153 -14.692 1.00 73.94 232 LYS A C 1
ATOM 1793 O O . LYS A 1 232 ? -0.427 -8.559 -15.415 1.00 73.94 232 LYS A O 1
ATOM 1798 N N . LEU A 1 233 ? 1.517 -9.647 -15.161 1.00 66.50 233 LEU A N 1
ATOM 1799 C CA . LEU A 1 233 ? 1.760 -9.793 -16.595 1.00 66.50 233 LEU A CA 1
ATOM 1800 C C . LEU A 1 233 ? 0.846 -10.912 -17.109 1.00 66.50 233 LEU A C 1
ATOM 1802 O O . LEU A 1 233 ? 0.853 -12.002 -16.538 1.00 66.50 233 LEU A O 1
ATOM 1806 N N . LYS A 1 234 ? 0.073 -10.683 -18.185 1.00 61.06 234 LYS A N 1
ATOM 1807 C CA . LYS A 1 234 ? -0.608 -11.821 -18.835 1.00 61.06 234 LYS A CA 1
ATOM 1808 C C . LYS A 1 234 ? 0.479 -12.734 -19.401 1.00 61.06 234 LYS A C 1
ATOM 1810 O O . LYS A 1 234 ? 1.371 -12.240 -20.097 1.00 61.06 234 LYS A O 1
ATOM 1815 N N . L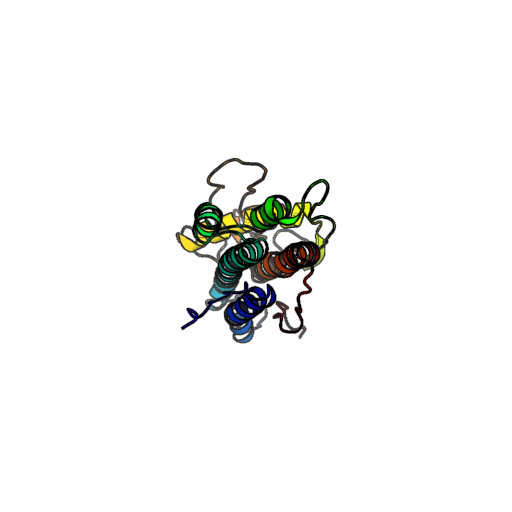YS A 1 235 ? 0.396 -14.034 -19.107 1.00 51.59 235 LYS A N 1
ATOM 1816 C CA . LYS A 1 235 ? 1.178 -15.043 -19.827 1.00 51.59 235 LYS A CA 1
ATOM 1817 C C . LYS A 1 235 ? 0.798 -14.942 -21.310 1.00 51.59 235 LYS A C 1
ATOM 1819 O O . LYS A 1 235 ? -0.385 -14.798 -21.617 1.00 51.59 235 LYS A O 1
ATOM 1824 N N . LYS A 1 236 ? 1.804 -14.883 -22.184 1.00 45.06 236 LYS A N 1
ATOM 1825 C CA . LYS A 1 236 ? 1.602 -15.106 -23.619 1.00 45.06 236 LYS A CA 1
ATOM 1826 C C . LYS A 1 236 ? 1.476 -16.597 -23.859 1.00 45.06 236 LYS A C 1
ATOM 1828 O O . LYS A 1 236 ? 2.194 -17.330 -23.141 1.00 45.06 236 LYS A O 1
#

Secondary structure (DSSP, 8-state):
--------PPPPTHHHHHHHHHHHHHHHHHHHSS---SS--GGGGGHHHHHHHHHHHHHHHHHHHHHHHHHHHTT--HHHHHHHHTT-SS--HHHHHHHHIIIII-TT-------EEEEEESSTTS--EEEEEE-HHHHHHHHHHHHHHHHHHHTT-S-SSSSBPPPPPSS--TTS--GGGTSEEETTEEE--HHHHHHHHHHHHHHHHHHHHHHHHHTT-----TTPPP--PPP-

Solvent-accessible surface area (backbone atoms only — not comparable to full-atom values): 13680 Å² total; per-residue (Å²): 134,83,76,86,80,78,76,78,69,53,64,62,65,51,60,32,50,53,52,30,40,58,49,44,46,57,40,51,50,57,64,69,74,52,84,86,69,91,73,87,54,68,80,61,37,59,49,25,50,48,33,38,50,42,41,50,54,30,43,36,55,25,53,51,47,38,51,44,38,53,41,36,64,75,66,49,48,72,67,57,40,48,60,58,49,73,72,60,76,84,62,42,63,49,56,50,42,55,47,42,29,71,76,53,41,56,93,91,45,74,89,74,89,51,66,48,80,35,64,44,73,76,40,88,74,52,96,42,70,42,82,41,77,38,50,45,73,56,49,36,37,46,38,35,10,47,52,44,44,45,52,37,51,78,70,61,75,46,91,56,45,55,74,36,77,72,74,75,52,97,52,99,41,91,77,39,40,41,32,68,79,63,32,48,54,31,98,95,26,32,22,50,42,60,64,43,24,41,37,50,41,46,50,58,49,59,46,45,49,55,47,48,52,54,45,29,57,60,68,82,42,81,75,85,67,86,79,54,81,80,81,70,83,78,83,128

Organism: NCBI:txid2761101